Protein AF-A0A8K0KA08-F1 (afdb_monomer)

Sequence (239 aa):
MIKWYFFGSYSSVIVCYMCLHALNGLNISGFNECKLSILGYEYAGSLSRTTSGYRCLYWDSLSLDSEKIYDESFIDGSKKLARDYCRNPTNDPKGPWCYTSNPNMKSEPCNIPLCFHPDCRINGIGSEYSGSLSKSISGLDCKEWEIAAQSRKSKFSFPITNFPSGNSGPENRSCRNPSGNPAGPWCWVNSIEDVAKDGKGTVAAELCDVPFCDEPGTMELRYVDYGGKRDGENLAMGA

Nearest PDB structures (foldseek):
  7ocl-assembly2_B  TM=4.482E-01  e=5.812E-13  Homo sapiens
  1ki0-assembly1_A  TM=4.460E-01  e=3.686E-12  Homo sapiens
  2doi-assembly1_X  TM=4.525E-01  e=2.655E-11  Homo sapiens
  4a5t-assembly1_S  TM=4.182E-01  e=1.160E-11  Homo sapiens
  1gmn-assembly1_B  TM=6.862E-01  e=2.700E-06  Homo sapiens

Organism: Ladona fulva (NCBI:txid123851)

InterPro domains:
  IPR000001 Kringle [PF00051] (40-115)
  IPR000001 Kringle [PF00051] (123-192)
  IPR000001 Kringle [PS50070] (40-115)
  IPR000001 Kringle [PS50070] (122-213)
  IPR000001 Kringle [SM00130] (32-117)
  IPR000001 Kringle [SM00130] (118-215)
  IPR000001 Kringle [cd00108] (40-115)
  IPR013806 Kringle-like fold [SSF57440] (40-118)
  IPR013806 Kringle-like fold [SSF57440] (121-220)
  IPR018056 Kringle, conserved site [PS00021] (85-98)
  IPR038178 Kringle superfamily [G3DSA:2.40.20.10] (19-117)
  IPR038178 Kringle superfamily [G3DSA:2.40.20.10] (118-221)
  IPR050759 Serine proteases and regulators with kringle domains [PTHR24261] (15-145)

Secondary structure (DSSP, 8-state):
----------------TTTTTSSS----TTTTSSBSSSS-TT------B-TT-PBBPPTT-GGGTTS---GGGSTTSSHHHHTT--B-TT--TT--EEEBS-TT-SEEE--PPBP-BSS-BSSSS-TTB-S---B-TT-PBPPPHHHHHHHTTTTTPPPGGGSBSSS-STTS-S-B-TT--TT--EEEEE-TTTTTSTT-PPEEEEE--PPBPPPTT----------------------

Mean predicted aligned error: 14.02 Å

Structure (mmCIF, N/CA/C/O backbone):
data_AF-A0A8K0KA08-F1
#
_entry.id   AF-A0A8K0KA08-F1
#
loop_
_atom_site.group_PDB
_atom_site.id
_atom_site.type_symbol
_atom_site.label_atom_id
_atom_site.label_alt_id
_atom_site.label_comp_id
_atom_site.label_asym_id
_atom_site.label_entity_id
_atom_site.label_seq_id
_atom_site.pdbx_PDB_ins_code
_atom_site.Cartn_x
_atom_site.Cartn_y
_atom_site.Cartn_z
_atom_site.occupancy
_atom_site.B_iso_or_equiv
_atom_site.auth_seq_id
_atom_site.auth_comp_id
_atom_site.auth_asym_id
_atom_site.auth_atom_id
_atom_site.pdbx_PDB_model_num
ATOM 1 N N . MET A 1 1 ? -17.858 -56.429 -36.787 1.00 39.78 1 MET A N 1
ATOM 2 C CA . MET A 1 1 ? -17.036 -57.408 -36.041 1.00 39.78 1 MET A CA 1
ATOM 3 C C . MET A 1 1 ? -15.747 -56.725 -35.621 1.00 39.78 1 MET A C 1
ATOM 5 O O . MET A 1 1 ? -14.850 -56.595 -36.439 1.00 39.78 1 MET A O 1
ATOM 9 N N . ILE A 1 2 ? -15.683 -56.230 -34.388 1.00 31.92 2 ILE A N 1
ATOM 10 C CA . ILE A 1 2 ? -14.470 -55.636 -33.815 1.00 31.92 2 ILE A CA 1
ATOM 11 C C . ILE A 1 2 ? -14.125 -56.499 -32.604 1.00 31.92 2 ILE A C 1
ATOM 13 O O . ILE A 1 2 ? -14.936 -56.643 -31.691 1.00 31.92 2 ILE A O 1
ATOM 17 N N . LYS A 1 3 ? -12.974 -57.172 -32.675 1.00 31.00 3 LYS A N 1
ATOM 18 C CA . LYS A 1 3 ? -12.446 -58.027 -31.610 1.00 31.00 3 LYS A CA 1
ATOM 19 C C . LYS A 1 3 ? -11.831 -57.144 -30.526 1.00 31.00 3 LYS A C 1
ATOM 21 O O . LYS A 1 3 ? -10.994 -56.302 -30.832 1.00 31.00 3 LYS A O 1
ATOM 26 N N . TRP A 1 4 ? -12.216 -57.381 -29.277 1.00 34.09 4 TRP A N 1
ATOM 27 C CA . TRP A 1 4 ? -11.522 -56.864 -28.103 1.00 34.09 4 TRP A CA 1
ATOM 28 C C . TRP A 1 4 ? -10.327 -57.765 -27.794 1.00 34.09 4 TRP A C 1
ATOM 30 O O . TRP A 1 4 ? -10.485 -58.982 -27.706 1.00 34.09 4 TRP A O 1
ATOM 40 N N . TYR A 1 5 ? -9.155 -57.168 -27.596 1.00 35.28 5 TYR A N 1
ATOM 41 C CA . TYR A 1 5 ? -8.034 -57.817 -26.926 1.00 35.28 5 TYR A CA 1
ATOM 42 C C . TYR A 1 5 ? -7.747 -57.031 -25.649 1.00 35.28 5 TYR A C 1
ATOM 44 O O . TYR A 1 5 ? -7.251 -55.910 -25.700 1.00 35.28 5 TYR A O 1
ATOM 52 N N . PHE A 1 6 ? -8.096 -57.625 -24.509 1.00 36.88 6 PHE A N 1
ATOM 53 C CA . PHE A 1 6 ? -7.580 -57.226 -23.207 1.00 36.88 6 PHE A CA 1
ATOM 54 C C . PHE A 1 6 ? -6.309 -58.032 -22.942 1.00 36.88 6 PHE A C 1
ATOM 56 O O . PHE A 1 6 ? -6.362 -59.258 -22.888 1.00 36.88 6 PHE A O 1
ATOM 63 N N . PHE A 1 7 ? -5.191 -57.342 -22.737 1.00 36.47 7 PHE A N 1
ATOM 64 C CA . PHE A 1 7 ? -4.068 -57.855 -21.961 1.00 36.47 7 PHE A CA 1
ATOM 65 C C . PHE A 1 7 ? -3.717 -56.807 -20.913 1.00 36.47 7 PHE A C 1
ATOM 67 O O . PHE A 1 7 ? -3.675 -55.612 -21.196 1.00 36.47 7 PHE A O 1
ATOM 74 N N . GLY A 1 8 ? -3.612 -57.283 -19.677 1.00 33.31 8 GLY A N 1
ATOM 75 C CA . GLY A 1 8 ? -3.613 -56.474 -18.473 1.00 33.31 8 GLY A CA 1
ATOM 76 C C . GLY A 1 8 ? -2.242 -55.957 -18.053 1.00 33.31 8 GLY A C 1
ATOM 77 O O . GLY A 1 8 ? -1.213 -56.340 -18.601 1.00 33.31 8 GLY A O 1
ATOM 78 N N . SER A 1 9 ? -2.310 -55.187 -16.961 1.00 43.72 9 SER A N 1
ATOM 79 C CA . SER A 1 9 ? -1.232 -54.793 -16.049 1.00 43.72 9 SER A CA 1
ATOM 80 C C . SER A 1 9 ? -0.298 -53.697 -16.558 1.00 43.72 9 SER A C 1
ATOM 82 O O . SER A 1 9 ? 0.593 -53.969 -17.343 1.00 43.72 9 SER A O 1
ATOM 84 N N . TYR A 1 10 ? -0.482 -52.460 -16.084 1.00 37.78 10 TYR A N 1
ATOM 85 C CA . TYR A 1 10 ? 0.406 -51.795 -15.114 1.00 37.78 10 TYR A CA 1
ATOM 86 C C . TYR A 1 10 ? -0.152 -50.395 -14.789 1.00 37.78 10 TYR A C 1
ATOM 88 O O . TYR A 1 10 ? -0.382 -49.594 -15.683 1.00 37.78 10 TYR A O 1
ATOM 96 N N . SER A 1 11 ? -0.369 -50.151 -13.493 1.00 42.66 11 SER A N 1
ATOM 97 C CA . SER A 1 11 ? -0.441 -48.860 -12.788 1.00 42.66 11 SER A CA 1
ATOM 98 C C . SER A 1 11 ? -1.175 -47.683 -13.455 1.00 42.66 11 SER A C 1
ATOM 100 O O . SER A 1 11 ? -0.697 -47.053 -14.394 1.00 42.66 11 SER A O 1
ATOM 102 N N . SER A 1 12 ? -2.318 -47.324 -12.873 1.00 43.56 12 SER A N 1
ATOM 103 C CA . SER A 1 12 ? -3.120 -46.137 -13.165 1.00 43.56 12 SER A CA 1
ATOM 104 C C . SER A 1 12 ? -2.321 -44.833 -13.023 1.00 43.56 12 SER A C 1
ATOM 106 O O . SER A 1 12 ? -2.351 -44.185 -11.983 1.00 43.56 12 SER A O 1
ATOM 108 N N . VAL A 1 13 ? -1.648 -44.409 -14.089 1.00 45.34 13 VAL A N 1
ATOM 109 C CA . VAL A 1 13 ? -1.210 -43.021 -14.266 1.00 45.34 13 VAL A CA 1
ATOM 110 C C . VAL A 1 13 ? -1.714 -42.542 -15.621 1.00 45.34 13 VAL A C 1
ATOM 112 O O . VAL A 1 13 ? -0.961 -42.234 -16.540 1.00 45.34 13 VAL A O 1
ATOM 115 N N . ILE A 1 14 ? -3.039 -42.468 -15.745 1.00 45.22 14 ILE A N 1
ATOM 116 C CA . ILE A 1 14 ? -3.641 -41.506 -16.664 1.00 45.22 14 ILE A CA 1
ATOM 117 C C . ILE A 1 14 ? -3.415 -40.157 -15.987 1.00 45.22 14 ILE A C 1
ATOM 119 O O . ILE A 1 14 ? -4.243 -39.689 -15.207 1.00 45.22 14 ILE A O 1
ATOM 123 N N . VAL A 1 15 ? -2.235 -39.567 -16.216 1.00 44.94 15 VAL A N 1
ATOM 124 C CA . VAL A 1 15 ? -2.039 -38.137 -15.980 1.00 44.94 15 VAL A CA 1
ATOM 125 C C . VAL A 1 15 ? -3.166 -37.469 -16.743 1.00 44.94 15 VAL A C 1
ATOM 127 O O . VAL A 1 15 ? -3.283 -37.636 -17.958 1.00 44.94 15 VAL A O 1
ATOM 130 N N . CYS A 1 16 ? -4.037 -36.785 -16.011 1.00 42.84 16 CYS A N 1
ATOM 131 C CA . CYS A 1 16 ? -5.087 -35.965 -16.575 1.00 42.84 16 CYS A CA 1
ATOM 132 C C . CYS A 1 16 ? -4.419 -34.876 -17.427 1.00 42.84 16 CYS A C 1
ATOM 134 O O . CYS A 1 16 ? -4.154 -33.769 -16.964 1.00 42.84 16 CYS A O 1
ATOM 136 N N . TYR A 1 17 ? -4.144 -35.188 -18.695 1.00 41.94 17 TYR A N 1
ATOM 137 C CA . TYR A 1 17 ? -3.686 -34.231 -19.702 1.00 41.94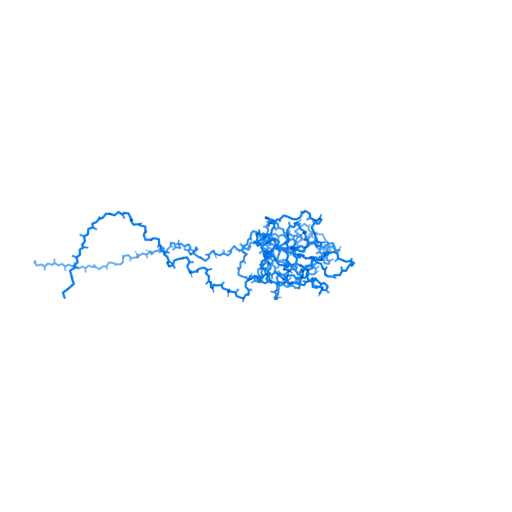 17 TYR A CA 1
ATOM 138 C C . TYR A 1 17 ? -4.745 -33.146 -19.976 1.00 41.94 17 TYR A C 1
ATOM 140 O O . TYR A 1 17 ? -4.473 -32.173 -20.670 1.00 41.94 17 TYR A O 1
ATOM 148 N N . M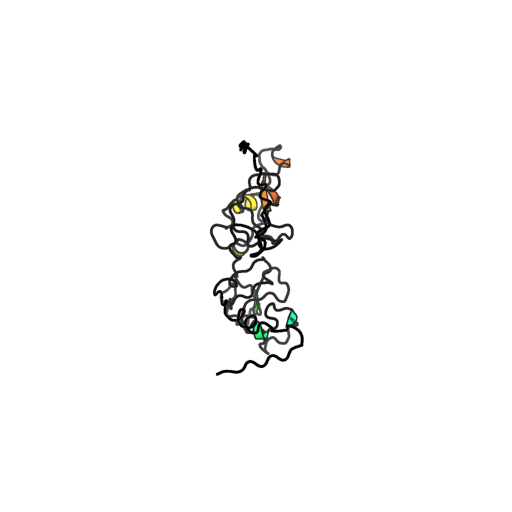ET A 1 18 ? -5.926 -33.266 -19.356 1.00 41.69 18 MET A N 1
ATOM 149 C CA . MET A 1 18 ? -6.987 -32.263 -19.336 1.00 41.69 18 MET A CA 1
ATOM 150 C C . MET A 1 18 ? -6.918 -31.301 -18.130 1.00 41.69 18 MET A C 1
ATOM 152 O O . MET A 1 18 ? -7.684 -30.346 -18.100 1.00 41.69 18 MET A O 1
ATOM 156 N N . CYS A 1 19 ? -5.991 -31.470 -17.172 1.00 43.59 19 CYS A N 1
ATOM 157 C CA . CYS A 1 19 ? -5.785 -30.502 -16.077 1.00 43.59 19 CYS A CA 1
ATOM 158 C C . CYS A 1 19 ? -4.660 -29.485 -16.339 1.00 43.59 19 CYS A C 1
ATOM 160 O O . CYS A 1 19 ? -4.643 -28.437 -15.705 1.00 43.59 19 CYS A O 1
ATOM 162 N N . LEU A 1 20 ? -3.759 -29.730 -17.298 1.00 39.72 20 LEU A N 1
ATOM 163 C CA . LEU A 1 20 ? -2.684 -28.781 -17.644 1.00 39.72 20 LEU A CA 1
ATOM 164 C C . LEU A 1 20 ? -3.100 -27.691 -18.646 1.00 39.72 20 LEU A C 1
ATOM 166 O O . LEU A 1 20 ? -2.367 -26.728 -18.845 1.00 39.72 20 LEU A O 1
ATOM 170 N N . HIS A 1 21 ? -4.299 -27.790 -19.223 1.00 40.12 21 HIS A N 1
ATOM 171 C CA . HIS A 1 21 ? -4.864 -26.754 -20.095 1.00 40.12 21 HIS A CA 1
ATOM 172 C C . HIS A 1 21 ? -6.007 -25.955 -19.447 1.00 40.12 21 HIS A C 1
ATOM 174 O O . HIS A 1 21 ? -6.590 -25.101 -20.104 1.00 40.12 21 HIS A O 1
ATOM 180 N N . ALA A 1 22 ? -6.292 -26.171 -18.158 1.00 41.94 22 ALA A N 1
ATOM 181 C CA . ALA A 1 22 ? -7.310 -25.420 -17.415 1.00 41.94 22 ALA A CA 1
ATOM 182 C C . ALA A 1 22 ? -6.753 -24.222 -16.613 1.00 41.94 22 ALA A C 1
ATOM 184 O O . ALA A 1 22 ? -7.510 -23.556 -15.917 1.00 41.94 22 ALA A O 1
ATOM 185 N N . LEU A 1 23 ? -5.453 -23.916 -16.725 1.00 47.66 23 LEU A N 1
ATOM 186 C CA . LEU A 1 23 ? -4.827 -22.729 -16.109 1.00 47.66 23 LEU A CA 1
ATOM 187 C C . LEU A 1 23 ? -4.285 -21.717 -17.132 1.00 47.66 23 LEU A C 1
ATOM 189 O O . LEU A 1 23 ? -3.643 -20.743 -16.760 1.00 47.66 23 LEU A O 1
ATOM 193 N N . ASN A 1 24 ? -4.585 -21.905 -18.418 1.00 44.94 24 ASN A N 1
ATOM 194 C CA . ASN A 1 24 ? -4.288 -20.935 -19.471 1.00 44.94 24 ASN A CA 1
ATOM 195 C C . ASN A 1 24 ? -5.608 -20.366 -19.992 1.00 44.94 24 ASN A C 1
ATOM 197 O O . ASN A 1 24 ? -6.093 -20.792 -21.037 1.00 44.94 24 ASN A O 1
ATOM 201 N N . GLY A 1 25 ? -6.241 -19.454 -19.251 1.00 46.62 25 GLY A N 1
ATOM 202 C CA . GLY A 1 25 ? -7.485 -18.866 -19.759 1.00 46.62 25 GLY A CA 1
ATOM 203 C C . GLY A 1 25 ? -8.326 -18.033 -18.810 1.00 46.62 25 GLY A C 1
ATOM 204 O O . GLY A 1 25 ? -9.150 -17.265 -19.296 1.00 46.62 25 GLY A O 1
ATOM 205 N N . LEU A 1 26 ? -8.101 -18.076 -17.496 1.00 41.50 26 LEU A N 1
ATOM 206 C CA . LEU A 1 26 ? -8.642 -17.038 -16.620 1.00 41.50 26 LEU A CA 1
ATOM 207 C C . LEU A 1 26 ? -7.724 -15.814 -16.685 1.00 41.50 26 LEU A C 1
ATOM 209 O O . LEU A 1 26 ? -7.080 -15.428 -15.718 1.00 41.50 26 LEU A O 1
ATOM 213 N N . ASN A 1 27 ? -7.679 -15.188 -17.865 1.00 42.12 27 ASN A N 1
ATOM 214 C CA . ASN A 1 27 ? -7.412 -13.761 -17.946 1.00 42.12 27 ASN A CA 1
ATOM 215 C C . ASN A 1 27 ? -8.641 -13.075 -17.350 1.00 42.12 27 ASN A C 1
ATOM 217 O O . ASN A 1 27 ? -9.540 -12.638 -18.069 1.00 42.12 27 ASN A O 1
ATOM 221 N N . ILE A 1 28 ? -8.722 -13.071 -16.018 1.00 45.69 28 ILE A N 1
ATOM 222 C CA . ILE A 1 28 ? -9.674 -12.225 -15.323 1.00 45.69 28 ILE A CA 1
ATOM 223 C C . ILE A 1 28 ? -9.098 -10.819 -15.428 1.00 45.69 28 ILE A C 1
ATOM 225 O O . ILE A 1 28 ? -8.371 -10.348 -14.554 1.00 45.69 28 ILE A O 1
ATOM 229 N N . SER A 1 29 ? -9.342 -10.190 -16.574 1.00 44.25 29 SER A N 1
ATOM 230 C CA . SER A 1 29 ? -8.958 -8.818 -16.862 1.00 44.25 29 SER A CA 1
ATOM 231 C C . SER A 1 29 ? -9.614 -7.912 -15.818 1.00 44.25 29 SER A C 1
ATOM 233 O O . SER A 1 29 ? -10.778 -7.542 -15.968 1.00 44.25 29 SER A O 1
ATOM 235 N N . GLY A 1 30 ? -8.900 -7.628 -14.725 1.00 50.72 30 GLY A N 1
ATOM 236 C CA . GLY A 1 30 ? -9.354 -6.717 -13.674 1.00 50.72 30 GLY A CA 1
ATOM 237 C C . GLY A 1 30 ? -8.931 -7.035 -12.235 1.00 50.72 30 GLY A C 1
ATOM 238 O O . GLY A 1 30 ? -8.960 -6.118 -11.424 1.00 50.72 30 GLY A O 1
ATOM 239 N N . PHE A 1 31 ? -8.511 -8.260 -11.885 1.00 55.53 31 PHE A N 1
ATOM 240 C CA . PHE A 1 31 ? -8.231 -8.589 -10.468 1.00 55.53 31 PHE A CA 1
ATOM 241 C C . PHE A 1 31 ? -6.850 -8.155 -9.957 1.00 55.53 31 PHE A C 1
ATOM 243 O O . PHE A 1 31 ? -6.659 -8.060 -8.751 1.00 55.53 31 PHE A O 1
ATOM 250 N N . ASN A 1 32 ? -5.911 -7.826 -10.850 1.00 73.25 32 ASN A N 1
ATOM 251 C CA . ASN A 1 32 ? -4.546 -7.450 -10.460 1.00 73.25 32 ASN A CA 1
ATOM 252 C C . ASN A 1 32 ? -4.278 -5.939 -10.541 1.00 73.25 32 ASN A C 1
ATOM 254 O O . ASN A 1 32 ? -3.148 -5.517 -10.337 1.00 73.25 32 ASN A O 1
ATOM 258 N N . GLU A 1 33 ? -5.280 -5.103 -10.835 1.00 90.62 33 GLU A N 1
ATOM 259 C CA . GLU A 1 33 ? -5.083 -3.649 -11.012 1.00 90.62 33 GLU A CA 1
ATOM 260 C C . GLU A 1 33 ? -5.137 -2.840 -9.705 1.00 90.62 33 GLU A C 1
ATOM 262 O O . GLU A 1 33 ? -5.145 -1.610 -9.707 1.00 90.62 33 GLU A O 1
ATOM 267 N N . CYS A 1 34 ? -5.125 -3.533 -8.572 1.00 92.12 34 CYS A N 1
ATOM 268 C CA . CYS A 1 34 ? -5.098 -2.957 -7.240 1.00 92.12 34 CYS A CA 1
ATOM 269 C C . CYS A 1 34 ? -4.154 -3.759 -6.336 1.00 92.12 34 CYS A C 1
ATOM 271 O O . CYS A 1 34 ? -3.798 -4.897 -6.642 1.00 92.12 34 CYS A O 1
ATOM 273 N N . LYS A 1 35 ? -3.719 -3.152 -5.231 1.00 93.56 35 LYS A N 1
ATOM 274 C CA . LYS A 1 35 ? -2.865 -3.791 -4.219 1.00 93.56 35 LYS A CA 1
ATOM 275 C C . LYS A 1 35 ? -3.679 -4.211 -2.990 1.00 93.56 35 LYS A C 1
ATOM 277 O O . LYS A 1 35 ? -4.700 -3.602 -2.680 1.00 93.56 35 LYS A O 1
ATOM 282 N N . LEU A 1 36 ? -3.226 -5.238 -2.286 1.00 92.81 36 LEU A N 1
ATOM 283 C CA . LEU A 1 36 ? -3.804 -5.749 -1.038 1.00 92.81 36 LEU A CA 1
ATOM 284 C C . LEU A 1 36 ? -3.134 -5.161 0.208 1.00 92.81 36 LEU A C 1
ATOM 286 O O . LEU A 1 36 ? -3.702 -5.189 1.294 1.00 92.81 36 LEU A O 1
ATOM 290 N N . SER A 1 37 ? -1.928 -4.615 0.081 1.00 94.06 37 SER A N 1
ATOM 291 C CA . SER A 1 37 ? -1.204 -3.989 1.187 1.00 94.06 37 SER A CA 1
ATOM 292 C C . SER A 1 37 ? -0.716 -2.587 0.828 1.00 94.06 37 SER A C 1
ATOM 294 O O . SER A 1 37 ? -0.614 -2.216 -0.341 1.00 94.06 37 SER A O 1
ATOM 296 N N . ILE A 1 38 ? -0.368 -1.779 1.837 1.00 93.81 38 ILE A N 1
ATOM 297 C CA . ILE A 1 38 ? 0.266 -0.470 1.595 1.00 93.81 38 ILE A CA 1
ATOM 298 C C . ILE A 1 38 ? 1.577 -0.637 0.809 1.00 93.81 38 ILE A C 1
ATOM 300 O O . ILE A 1 38 ? 1.845 0.145 -0.107 1.00 93.81 38 ILE A O 1
ATOM 304 N N . LEU A 1 39 ? 2.336 -1.691 1.125 1.00 94.94 39 LEU A N 1
ATOM 305 C CA . LEU A 1 39 ? 3.627 -2.016 0.517 1.00 94.94 39 LEU A CA 1
ATOM 306 C C . LEU A 1 39 ? 3.488 -2.556 -0.913 1.00 94.94 39 LEU A C 1
ATOM 308 O O . LEU A 1 39 ? 4.358 -2.298 -1.742 1.00 94.94 39 LEU A O 1
ATOM 312 N N . GLY A 1 40 ? 2.392 -3.248 -1.225 1.00 95.00 40 GLY A N 1
ATOM 313 C CA . GLY A 1 40 ? 2.070 -3.705 -2.575 1.00 95.00 40 GLY A CA 1
ATOM 314 C C . GLY A 1 40 ? 3.081 -4.688 -3.170 1.00 95.00 40 GLY A C 1
ATOM 315 O O . GLY A 1 40 ? 3.322 -4.634 -4.373 1.00 95.00 40 GLY A O 1
ATOM 316 N N . TYR A 1 41 ? 3.694 -5.557 -2.360 1.00 94.56 41 TYR A N 1
ATOM 317 C CA . TYR A 1 41 ? 4.618 -6.590 -2.861 1.00 94.56 41 TYR A CA 1
ATOM 318 C C . TYR A 1 41 ? 3.930 -7.565 -3.812 1.00 94.56 41 TYR A C 1
ATOM 320 O O . TYR A 1 41 ? 4.518 -8.024 -4.785 1.00 94.56 41 TYR A O 1
ATOM 328 N N . GLU A 1 42 ? 2.661 -7.840 -3.537 1.00 93.69 42 GLU A N 1
ATOM 329 C CA . GLU A 1 42 ? 1.792 -8.715 -4.310 1.00 93.69 42 GLU A CA 1
ATOM 330 C C . GLU A 1 42 ? 1.244 -8.077 -5.595 1.00 93.69 42 GLU A C 1
ATOM 332 O O . GLU A 1 42 ? 0.595 -8.760 -6.386 1.00 93.69 42 GLU A O 1
ATOM 337 N N . TYR A 1 43 ? 1.460 -6.774 -5.810 1.00 95.44 43 TYR A N 1
ATOM 338 C CA . TYR A 1 43 ? 0.892 -6.082 -6.961 1.00 95.44 43 TYR A CA 1
ATOM 339 C C . TYR A 1 43 ? 1.516 -6.582 -8.269 1.00 95.44 43 TYR A C 1
ATOM 341 O O . TYR A 1 43 ? 2.674 -6.299 -8.576 1.00 95.44 43 TYR A O 1
ATOM 349 N N . ALA A 1 44 ? 0.703 -7.277 -9.062 1.00 94.94 44 ALA A N 1
ATOM 350 C CA . ALA A 1 44 ? 1.070 -7.835 -10.362 1.00 94.94 44 ALA A CA 1
ATOM 351 C C . ALA A 1 44 ? 0.311 -7.175 -11.531 1.00 94.94 44 ALA A C 1
ATOM 353 O O . ALA A 1 44 ? 0.232 -7.736 -12.625 1.00 94.94 44 ALA A O 1
ATOM 354 N N . GLY A 1 45 ? -0.280 -5.998 -11.305 1.00 95.56 45 GLY A N 1
ATOM 355 C CA . GLY A 1 45 ? -1.012 -5.252 -12.328 1.00 95.56 45 GLY A CA 1
ATOM 356 C C . GLY A 1 45 ? -0.113 -4.612 -13.376 1.00 95.56 45 GLY A C 1
ATOM 357 O O . GLY A 1 45 ? 1.116 -4.753 -13.351 1.00 95.56 45 GLY A O 1
ATOM 358 N N . SER A 1 46 ? -0.742 -3.894 -14.303 1.00 96.31 46 SER A N 1
ATOM 359 C CA . SER A 1 46 ? -0.092 -3.380 -15.511 1.00 96.31 46 SER A CA 1
ATOM 360 C C . SER A 1 46 ? 0.152 -1.866 -15.508 1.00 96.31 46 SER A C 1
ATOM 362 O O . SER A 1 46 ? 0.541 -1.298 -16.532 1.00 96.31 46 SER A O 1
ATOM 364 N N . LEU A 1 47 ? -0.042 -1.186 -14.369 1.00 96.06 47 LEU A N 1
ATOM 365 C CA . LEU A 1 47 ? 0.201 0.252 -14.268 1.00 96.06 47 LEU A CA 1
ATOM 366 C C . LEU A 1 47 ? 1.671 0.567 -14.571 1.00 96.06 47 LEU A C 1
ATOM 368 O O . LEU A 1 47 ? 2.568 0.084 -13.889 1.00 96.06 47 LEU A O 1
ATOM 372 N N . SER A 1 48 ? 1.902 1.422 -15.566 1.00 96.94 48 SER A N 1
ATOM 373 C CA . SER A 1 48 ? 3.234 1.810 -16.053 1.00 96.94 48 SER A CA 1
ATOM 374 C C . SER A 1 48 ? 3.434 3.335 -16.033 1.00 96.94 48 SER A C 1
ATOM 376 O O . SER A 1 48 ? 4.056 3.926 -16.930 1.00 96.94 48 SER A O 1
ATOM 378 N N . ARG A 1 49 ? 2.829 4.005 -15.043 1.00 96.19 49 ARG A N 1
ATOM 379 C CA . ARG A 1 49 ? 2.929 5.454 -14.829 1.00 96.19 49 ARG A CA 1
ATOM 380 C C . ARG A 1 49 ? 3.105 5.785 -13.355 1.00 96.19 49 ARG A C 1
ATOM 382 O O . ARG A 1 49 ? 2.462 5.189 -12.494 1.00 96.19 49 ARG A O 1
ATOM 389 N N . THR A 1 50 ? 3.943 6.778 -13.098 1.00 96.44 50 THR A N 1
ATOM 390 C CA . THR A 1 50 ? 4.22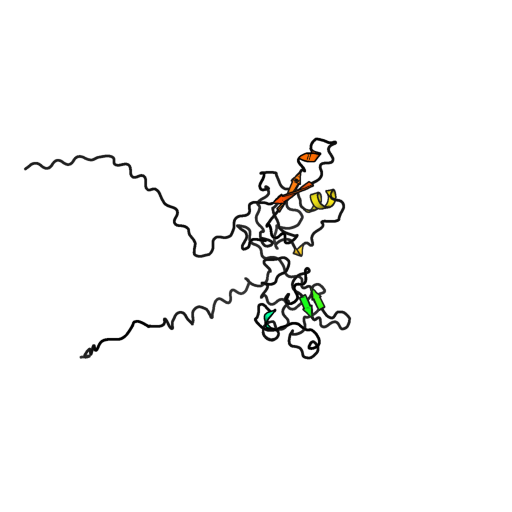8 7.276 -11.754 1.00 96.44 50 THR A CA 1
ATOM 391 C C . THR A 1 50 ? 3.102 8.163 -11.224 1.00 96.44 50 THR A C 1
ATOM 393 O O . THR A 1 50 ? 2.179 8.532 -11.955 1.00 96.44 50 THR A O 1
ATOM 396 N N . THR A 1 51 ? 3.196 8.559 -9.956 1.00 94.56 51 THR A N 1
ATOM 397 C CA . THR A 1 51 ? 2.263 9.506 -9.322 1.00 94.56 51 THR A CA 1
ATOM 398 C C . THR A 1 51 ? 2.197 10.842 -10.070 1.00 94.56 51 THR A C 1
ATOM 400 O O . THR A 1 51 ? 1.104 11.355 -10.300 1.00 94.56 51 THR A O 1
ATOM 403 N N . SER A 1 52 ? 3.335 11.371 -10.530 1.00 94.81 52 SER A N 1
ATOM 404 C CA . SER A 1 52 ? 3.400 12.590 -11.353 1.00 94.81 52 SER A CA 1
ATOM 405 C C . SER A 1 52 ? 3.032 12.365 -12.829 1.00 94.81 52 SER A C 1
ATOM 407 O O . SER A 1 52 ? 3.080 13.298 -13.630 1.00 94.81 52 SER A O 1
ATOM 409 N N . GLY A 1 53 ? 2.668 11.139 -13.220 1.00 94.56 53 GLY A N 1
ATOM 410 C CA . GLY A 1 53 ? 2.231 10.795 -14.574 1.00 94.56 53 GLY A CA 1
ATOM 411 C C . GLY A 1 53 ? 3.358 10.508 -15.572 1.00 94.56 53 GLY A C 1
ATOM 412 O O . GLY A 1 53 ? 3.068 10.289 -16.758 1.00 94.56 53 GLY A O 1
ATOM 413 N N . TYR A 1 54 ? 4.619 10.468 -15.124 1.00 95.69 54 TYR A N 1
ATOM 414 C CA . TYR A 1 54 ? 5.747 10.077 -15.971 1.00 95.69 54 TYR A CA 1
ATOM 415 C C . TYR A 1 54 ? 5.630 8.613 -16.381 1.00 95.69 54 TYR A C 1
ATOM 417 O O . TYR A 1 54 ? 5.128 7.772 -15.634 1.00 95.69 54 TYR A O 1
ATOM 425 N N . ARG A 1 55 ? 6.090 8.306 -17.597 1.00 95.75 55 ARG A N 1
ATOM 426 C CA . ARG A 1 55 ? 6.119 6.931 -18.086 1.00 95.75 55 ARG A CA 1
ATOM 427 C C . ARG A 1 55 ? 7.218 6.159 -17.356 1.00 95.75 55 ARG A C 1
ATOM 429 O O . ARG A 1 55 ? 8.339 6.659 -17.231 1.00 95.75 55 ARG A O 1
ATOM 436 N N . CYS A 1 56 ? 6.890 4.945 -16.937 1.00 96.69 56 CYS A N 1
ATOM 437 C CA . CYS A 1 56 ? 7.866 4.012 -16.406 1.00 96.69 56 CYS A CA 1
ATOM 438 C C . CYS A 1 56 ? 8.825 3.517 -17.498 1.00 96.69 56 CYS A C 1
ATOM 440 O O . CYS A 1 56 ? 8.442 3.329 -18.658 1.00 96.69 56 CYS A O 1
ATOM 442 N N . LEU A 1 57 ? 10.082 3.318 -17.119 1.00 95.19 57 LEU A N 1
ATOM 443 C CA . LEU A 1 57 ? 11.075 2.620 -17.929 1.00 95.19 57 LEU A CA 1
ATOM 444 C C . LEU A 1 57 ? 11.032 1.118 -17.635 1.00 95.19 57 LEU A C 1
ATOM 446 O O . LEU A 1 57 ? 10.583 0.699 -16.570 1.00 95.19 57 LEU A O 1
ATOM 450 N N . TYR A 1 58 ? 11.532 0.321 -18.579 1.00 95.44 58 TYR A N 1
ATOM 451 C CA . TYR A 1 58 ? 11.667 -1.121 -18.399 1.00 95.44 58 TYR A CA 1
ATOM 452 C C . TYR A 1 58 ? 12.698 -1.447 -17.312 1.00 95.44 58 TYR A C 1
ATOM 454 O O . TYR A 1 58 ? 13.799 -0.891 -17.319 1.00 95.44 58 TYR A O 1
ATOM 462 N N . TRP A 1 59 ? 12.363 -2.376 -16.416 1.00 94.44 59 TRP A N 1
ATOM 463 C CA . TRP A 1 59 ? 13.235 -2.810 -15.319 1.00 94.44 59 TRP A CA 1
ATOM 464 C C . TRP A 1 59 ? 14.535 -3.466 -15.790 1.00 94.44 59 TRP A C 1
ATOM 466 O O . TRP A 1 59 ? 15.532 -3.417 -15.075 1.00 94.44 59 TRP A O 1
ATOM 476 N N . ASP A 1 60 ? 14.540 -4.077 -16.977 1.00 92.19 60 ASP A N 1
ATOM 477 C CA . ASP A 1 60 ? 15.708 -4.715 -17.594 1.00 92.19 60 ASP A CA 1
ATOM 478 C C . ASP A 1 60 ? 16.482 -3.782 -18.545 1.00 92.19 60 ASP A C 1
ATOM 480 O O . ASP A 1 60 ? 17.343 -4.233 -19.303 1.00 92.19 60 ASP A O 1
ATOM 484 N N . SER A 1 61 ? 16.217 -2.469 -18.507 1.00 89.19 61 SER A N 1
ATOM 485 C CA . SER A 1 61 ? 16.975 -1.501 -19.301 1.00 89.19 61 SER A CA 1
ATOM 486 C C . SER A 1 61 ? 18.445 -1.461 -18.873 1.00 89.19 61 SER A C 1
ATOM 488 O O . SER A 1 61 ? 18.764 -1.156 -17.724 1.00 89.19 61 SER A O 1
ATOM 490 N N . LEU A 1 62 ? 19.355 -1.651 -19.835 1.00 74.44 62 LEU A N 1
ATOM 491 C CA . LEU A 1 62 ? 20.813 -1.599 -19.634 1.00 74.44 62 LEU A CA 1
ATOM 492 C C . LEU A 1 62 ? 21.299 -0.276 -19.013 1.00 74.44 62 LEU A C 1
ATOM 494 O O . LEU A 1 62 ? 22.344 -0.231 -18.374 1.00 74.44 62 LEU A O 1
ATOM 498 N N . SER A 1 63 ? 20.537 0.811 -19.170 1.00 74.69 63 SER A N 1
ATOM 499 C CA . SER A 1 63 ? 20.837 2.108 -18.550 1.00 74.69 63 SER A CA 1
ATOM 500 C C . SER A 1 63 ? 20.684 2.123 -17.021 1.00 74.69 63 SER A C 1
ATOM 502 O O . SER A 1 63 ? 21.037 3.120 -16.396 1.00 74.69 63 SER A O 1
ATOM 504 N N . LEU A 1 64 ? 20.119 1.066 -16.428 1.00 74.12 64 LEU A N 1
ATOM 505 C CA . LEU A 1 64 ? 19.788 0.947 -15.002 1.00 74.12 64 LEU A CA 1
ATOM 506 C C . LEU A 1 64 ? 20.631 -0.117 -14.277 1.00 74.12 64 LEU A C 1
ATOM 508 O O . LEU A 1 64 ? 20.463 -0.330 -13.078 1.00 74.12 64 LEU A O 1
ATOM 512 N N . ASP A 1 65 ? 21.571 -0.752 -14.982 1.00 66.44 65 ASP A N 1
ATOM 513 C CA . ASP A 1 65 ? 22.347 -1.918 -14.527 1.00 66.44 65 ASP A CA 1
ATOM 514 C C . ASP A 1 65 ? 23.254 -1.643 -13.304 1.00 66.44 65 ASP A C 1
ATOM 516 O O . ASP A 1 65 ? 23.809 -2.546 -12.685 1.00 66.44 65 ASP A O 1
ATOM 520 N N . SER A 1 66 ? 23.387 -0.375 -12.899 1.00 56.88 66 SER A N 1
ATOM 521 C CA . SER A 1 66 ? 24.140 0.025 -11.707 1.00 56.88 66 SER A CA 1
ATOM 522 C C . SER A 1 66 ? 23.442 -0.285 -10.376 1.00 56.88 66 SER A C 1
ATOM 524 O O . SER A 1 66 ? 24.084 -0.211 -9.326 1.00 56.88 66 SER A O 1
ATOM 526 N N . GLU A 1 67 ? 22.139 -0.580 -10.380 1.00 65.94 67 GLU A N 1
ATOM 527 C CA . GLU A 1 67 ? 21.362 -0.785 -9.154 1.00 65.94 67 GLU A CA 1
ATOM 528 C C . GLU A 1 67 ? 21.173 -2.279 -8.844 1.00 65.94 67 GLU A C 1
ATOM 530 O O . GLU A 1 67 ? 20.695 -3.062 -9.665 1.00 65.94 67 GLU A O 1
ATOM 535 N N . LYS A 1 68 ? 21.561 -2.686 -7.625 1.00 79.75 68 LYS A N 1
ATOM 536 C CA . LYS A 1 68 ? 21.487 -4.073 -7.129 1.00 79.75 68 LYS A CA 1
ATOM 537 C C . LYS A 1 68 ? 20.047 -4.481 -6.794 1.00 79.75 68 LYS A C 1
ATOM 539 O O . LYS A 1 68 ? 19.722 -4.722 -5.634 1.00 79.75 68 LYS A O 1
ATOM 544 N N . ILE A 1 69 ? 19.187 -4.543 -7.802 1.00 88.44 69 ILE A N 1
ATOM 545 C CA . ILE A 1 69 ? 17.878 -5.193 -7.717 1.00 88.44 69 ILE A CA 1
ATOM 546 C C . ILE A 1 69 ? 18.012 -6.559 -8.391 1.00 88.44 69 ILE A C 1
ATOM 548 O O . ILE A 1 69 ? 18.542 -6.642 -9.500 1.00 88.44 69 ILE A O 1
ATOM 552 N N . TYR A 1 70 ? 17.584 -7.621 -7.716 1.00 90.25 70 TYR A N 1
ATOM 553 C CA . TYR A 1 70 ? 17.730 -9.003 -8.182 1.00 90.25 70 TYR A CA 1
ATOM 554 C C . TYR A 1 70 ? 16.422 -9.519 -8.785 1.00 90.25 70 TYR A C 1
ATOM 556 O O . TYR A 1 70 ? 15.348 -9.075 -8.383 1.00 90.25 70 TYR A O 1
ATOM 564 N N . ASP A 1 71 ? 16.488 -10.443 -9.742 1.00 92.81 71 ASP A N 1
ATOM 565 C CA . ASP A 1 71 ? 15.293 -10.956 -10.428 1.00 92.81 71 ASP A CA 1
ATOM 566 C C . ASP A 1 71 ? 14.308 -11.624 -9.456 1.00 92.81 71 ASP A C 1
ATOM 568 O O . ASP A 1 71 ? 13.099 -11.438 -9.577 1.00 92.81 71 ASP A O 1
ATOM 572 N N . GLU A 1 72 ? 14.820 -12.288 -8.420 1.00 93.25 72 GLU A N 1
ATOM 573 C CA . GLU A 1 72 ? 14.039 -12.986 -7.394 1.00 93.25 72 GLU A CA 1
ATOM 574 C C . GLU A 1 72 ? 13.229 -12.039 -6.498 1.00 93.25 72 GLU A C 1
ATOM 576 O O . GLU A 1 72 ? 12.330 -12.478 -5.785 1.00 93.25 72 GLU A O 1
ATOM 581 N N . SER A 1 73 ? 13.543 -10.739 -6.514 1.00 93.44 73 SER A N 1
ATOM 582 C CA . SER A 1 73 ? 12.795 -9.728 -5.758 1.00 93.44 73 SER A CA 1
ATOM 583 C C . SER A 1 73 ? 11.522 -9.253 -6.467 1.00 93.44 73 SER A C 1
ATOM 585 O O . SER A 1 73 ? 10.718 -8.539 -5.869 1.00 93.44 73 SER A O 1
ATOM 587 N N . PHE A 1 74 ? 11.314 -9.645 -7.727 1.00 94.75 74 PHE A N 1
ATOM 588 C CA . PHE A 1 74 ? 10.103 -9.326 -8.477 1.00 94.75 74 PHE A CA 1
ATOM 589 C C . PHE A 1 74 ? 9.054 -10.420 -8.311 1.00 94.75 74 PHE A C 1
ATOM 591 O O . PHE A 1 74 ? 9.340 -11.599 -8.505 1.00 94.75 74 PHE A O 1
ATOM 598 N N . ILE A 1 75 ? 7.805 -10.020 -8.064 1.00 94.88 75 ILE A N 1
ATOM 599 C CA . ILE A 1 75 ? 6.659 -10.941 -8.053 1.00 94.88 75 ILE A CA 1
ATOM 600 C C . ILE A 1 75 ? 6.472 -11.653 -9.403 1.00 94.88 75 ILE A C 1
ATOM 602 O O . ILE A 1 75 ? 6.009 -12.787 -9.454 1.00 94.88 75 ILE A O 1
ATOM 606 N N . ASP A 1 76 ? 6.893 -11.014 -10.498 1.00 95.12 76 ASP A N 1
ATOM 607 C CA . ASP A 1 76 ? 6.876 -11.576 -11.853 1.00 95.12 76 ASP A CA 1
ATOM 608 C C . ASP A 1 76 ? 7.989 -12.615 -12.087 1.00 95.12 76 ASP A C 1
ATOM 610 O O . ASP A 1 76 ? 8.032 -13.247 -13.141 1.00 95.12 76 ASP A O 1
ATOM 614 N N . GLY A 1 77 ? 8.923 -12.761 -11.144 1.00 94.62 77 GLY A N 1
ATOM 615 C CA . GLY A 1 77 ? 10.069 -13.668 -11.211 1.00 94.62 77 GLY A CA 1
ATOM 616 C C . GLY A 1 77 ? 11.300 -13.120 -11.941 1.00 94.62 77 GLY A C 1
ATOM 617 O O . GLY A 1 77 ? 12.331 -13.785 -11.946 1.00 94.62 77 GLY A O 1
ATOM 618 N N . SER A 1 78 ? 11.216 -11.947 -12.583 1.00 94.75 78 SER A N 1
ATOM 619 C CA . SER A 1 78 ? 12.383 -11.230 -13.129 1.00 94.75 78 SER A CA 1
ATOM 620 C C . SER A 1 78 ? 12.062 -9.785 -13.513 1.00 94.75 78 SER A C 1
ATOM 622 O O . SER A 1 78 ? 10.905 -9.449 -13.787 1.00 94.75 78 SER A O 1
ATOM 624 N N . LYS A 1 79 ? 13.104 -8.958 -13.670 1.00 94.56 79 LYS A N 1
ATOM 625 C CA . LYS A 1 79 ? 13.014 -7.608 -14.259 1.00 94.56 79 LYS A CA 1
ATOM 626 C C . LYS A 1 79 ? 12.345 -7.630 -15.634 1.00 94.56 79 LYS A C 1
ATOM 628 O O . LYS A 1 79 ? 11.470 -6.822 -15.930 1.00 94.56 79 LYS A O 1
ATOM 633 N N . LYS A 1 80 ? 12.729 -8.593 -16.474 1.00 94.69 80 LYS A N 1
ATOM 634 C CA . LYS A 1 80 ? 12.223 -8.720 -17.846 1.00 94.69 80 LYS A CA 1
ATOM 635 C C . LYS A 1 80 ? 10.716 -8.978 -17.887 1.00 94.69 80 LYS A C 1
ATOM 637 O O . LYS A 1 80 ? 10.014 -8.415 -18.727 1.00 94.69 80 LYS A O 1
ATOM 642 N N . LEU A 1 81 ? 10.214 -9.835 -16.996 1.00 95.94 81 LEU A N 1
ATOM 643 C CA . LEU A 1 81 ? 8.784 -10.151 -16.918 1.00 95.94 81 LEU A CA 1
ATOM 644 C C . LEU A 1 81 ? 7.975 -9.013 -16.283 1.00 95.94 81 LEU A C 1
ATOM 646 O O . LEU A 1 81 ? 6.851 -8.771 -16.719 1.00 95.94 81 LEU A O 1
ATOM 650 N N . ALA A 1 82 ? 8.574 -8.260 -15.357 1.00 95.50 82 ALA A N 1
ATOM 651 C CA . ALA A 1 82 ? 7.977 -7.060 -14.774 1.00 95.50 82 ALA A CA 1
ATOM 652 C C . ALA A 1 82 ? 7.803 -5.896 -15.774 1.00 95.50 82 ALA A C 1
ATOM 654 O O . ALA A 1 82 ? 7.026 -4.978 -15.514 1.00 95.50 82 ALA A O 1
ATOM 655 N N . ARG A 1 83 ? 8.484 -5.929 -16.933 1.00 96.56 83 ARG A N 1
ATOM 656 C CA . ARG A 1 83 ? 8.385 -4.923 -18.011 1.00 96.56 83 ARG A CA 1
ATOM 657 C C . ARG A 1 83 ? 8.631 -3.495 -17.509 1.00 96.56 83 ARG A C 1
ATOM 659 O O . ARG A 1 83 ? 9.660 -3.246 -16.897 1.00 96.56 83 ARG A O 1
ATOM 666 N N . ASP A 1 84 ? 7.728 -2.562 -17.803 1.00 96.81 84 ASP A N 1
ATOM 667 C CA . ASP A 1 84 ? 7.672 -1.193 -17.291 1.00 96.81 84 ASP A CA 1
ATOM 668 C C . ASP A 1 84 ? 6.570 -1.030 -16.227 1.00 96.81 84 ASP A C 1
ATOM 670 O O . ASP A 1 84 ? 6.124 0.085 -15.959 1.00 96.81 84 ASP A O 1
ATOM 674 N N . TYR A 1 85 ? 6.097 -2.123 -15.620 1.00 97.81 85 TYR A N 1
ATOM 675 C CA . TYR A 1 85 ? 5.034 -2.067 -14.620 1.00 97.81 85 TYR A CA 1
ATOM 676 C C . TYR A 1 85 ? 5.565 -1.678 -13.244 1.00 97.81 85 TYR A C 1
ATOM 678 O O . TYR A 1 85 ? 6.660 -2.061 -12.845 1.00 97.81 85 TYR A O 1
ATOM 686 N N . CYS A 1 86 ? 4.772 -0.946 -12.475 1.00 97.94 86 CYS A N 1
ATOM 687 C CA . CYS A 1 86 ? 5.113 -0.558 -11.114 1.00 97.94 86 CYS A CA 1
ATOM 688 C C . CYS A 1 86 ? 5.262 -1.785 -10.208 1.00 97.94 86 CYS A C 1
ATOM 690 O O . CYS A 1 86 ? 4.373 -2.636 -10.171 1.00 97.94 86 CYS A O 1
ATOM 692 N N . ARG A 1 87 ? 6.364 -1.871 -9.458 1.00 97.62 87 ARG A N 1
ATOM 693 C CA . ARG A 1 87 ? 6.690 -2.987 -8.549 1.00 97.62 87 ARG A CA 1
ATOM 694 C C . ARG A 1 87 ? 7.391 -2.468 -7.300 1.00 97.62 87 ARG A C 1
ATOM 696 O O . ARG A 1 87 ? 7.872 -1.340 -7.288 1.00 97.62 87 ARG A O 1
ATOM 703 N N . ASN A 1 88 ? 7.450 -3.278 -6.244 1.00 97.19 88 ASN A N 1
ATOM 704 C CA . ASN A 1 88 ? 8.180 -2.926 -5.023 1.00 97.19 88 ASN A CA 1
ATOM 705 C C . ASN A 1 88 ? 9.270 -3.954 -4.659 1.00 97.19 88 ASN A C 1
ATOM 707 O O . ASN A 1 88 ? 9.182 -4.597 -3.614 1.00 97.19 88 ASN A O 1
ATOM 711 N N . PRO A 1 89 ? 10.305 -4.124 -5.501 1.00 95.62 89 PRO A N 1
ATOM 712 C CA . PRO A 1 89 ? 11.349 -5.125 -5.270 1.00 95.62 89 PRO A CA 1
ATOM 713 C C . PRO A 1 89 ? 12.325 -4.753 -4.135 1.00 95.62 89 PRO A C 1
ATOM 715 O O . PRO A 1 89 ? 13.129 -5.571 -3.699 1.00 95.62 89 PRO A O 1
ATOM 718 N N . THR A 1 90 ? 12.291 -3.505 -3.658 1.00 93.38 90 THR A N 1
ATOM 719 C CA . THR A 1 90 ? 13.260 -2.944 -2.698 1.00 93.38 90 THR A CA 1
ATOM 720 C C . THR A 1 90 ? 12.690 -2.708 -1.304 1.00 93.38 90 THR A C 1
ATOM 722 O O . THR A 1 90 ? 13.352 -2.090 -0.471 1.00 93.38 90 THR A O 1
ATOM 725 N N . ASN A 1 91 ? 11.481 -3.195 -1.025 1.00 93.12 91 ASN A N 1
ATOM 726 C CA . ASN A 1 91 ? 10.795 -2.963 0.243 1.00 93.12 91 ASN A CA 1
ATOM 727 C C . ASN A 1 91 ? 10.555 -1.475 0.567 1.00 93.12 91 ASN A C 1
ATOM 729 O O . ASN A 1 91 ? 10.597 -1.080 1.731 1.00 93.12 91 ASN A O 1
ATOM 733 N N . ASP A 1 92 ? 10.278 -0.650 -0.448 1.00 93.50 92 ASP A N 1
ATOM 734 C CA . ASP A 1 92 ? 9.993 0.774 -0.269 1.00 93.50 92 ASP A CA 1
ATOM 735 C C . ASP A 1 92 ? 8.687 0.963 0.536 1.00 93.50 92 ASP A C 1
ATOM 737 O O . ASP A 1 92 ? 7.635 0.445 0.140 1.00 93.50 92 ASP A O 1
ATOM 741 N N . PRO A 1 93 ? 8.705 1.710 1.657 1.00 91.62 93 PRO A N 1
ATOM 742 C CA . PRO A 1 93 ? 7.516 1.946 2.475 1.00 91.62 93 PRO A CA 1
ATOM 743 C C . PRO A 1 93 ? 6.432 2.777 1.770 1.00 91.62 93 PRO A C 1
ATOM 745 O O . PRO A 1 93 ? 5.291 2.804 2.231 1.00 91.62 93 PRO A O 1
ATOM 748 N N . LYS A 1 94 ? 6.758 3.465 0.668 1.00 91.75 94 LYS A N 1
ATOM 749 C CA . LYS A 1 94 ? 5.802 4.212 -0.166 1.00 91.75 94 LYS A CA 1
ATOM 750 C C . LYS A 1 94 ? 5.034 3.310 -1.137 1.00 91.75 94 LYS A C 1
ATOM 752 O O . LYS A 1 94 ? 4.105 3.785 -1.787 1.00 91.75 94 LYS A O 1
ATOM 757 N N . GLY A 1 95 ? 5.381 2.027 -1.208 1.00 94.88 95 GLY A N 1
ATOM 758 C CA . GLY A 1 95 ? 4.727 1.045 -2.063 1.00 94.88 95 GLY A CA 1
ATOM 759 C C . GLY A 1 95 ? 5.392 0.903 -3.435 1.00 94.88 95 GLY A C 1
ATOM 760 O O . GLY A 1 95 ? 6.558 1.270 -3.597 1.00 94.88 95 GLY A O 1
ATOM 761 N N . PRO A 1 96 ? 4.677 0.351 -4.433 1.00 97.31 96 PRO A N 1
ATOM 762 C CA . PRO A 1 96 ? 5.262 0.098 -5.741 1.00 97.31 96 PRO A CA 1
ATOM 763 C C . PRO A 1 96 ? 5.664 1.383 -6.456 1.00 97.31 96 PRO A C 1
ATOM 765 O O . PRO A 1 96 ? 4.977 2.404 -6.405 1.00 97.31 96 PRO A O 1
ATOM 768 N N . TRP A 1 97 ? 6.784 1.305 -7.152 1.00 97.00 97 TRP A N 1
ATOM 769 C CA . TRP A 1 97 ? 7.431 2.404 -7.846 1.00 97.00 97 TRP A CA 1
ATOM 770 C C . TRP A 1 97 ? 7.958 1.911 -9.192 1.00 97.00 97 TRP A C 1
ATOM 772 O O . TRP A 1 97 ? 7.873 0.725 -9.509 1.00 97.00 97 TRP A O 1
ATOM 782 N N . CYS A 1 98 ? 8.475 2.820 -10.008 1.00 96.88 98 CYS A N 1
ATOM 783 C CA . CYS A 1 98 ? 9.219 2.467 -11.213 1.00 96.88 98 CYS A CA 1
ATOM 784 C C . CYS A 1 98 ? 10.296 3.517 -11.502 1.00 96.88 98 CYS A C 1
ATOM 786 O O . CYS A 1 98 ? 10.248 4.637 -10.979 1.00 96.88 98 CYS A O 1
ATOM 788 N N . TYR A 1 99 ? 11.271 3.168 -12.341 1.00 94.88 99 TYR A N 1
ATOM 789 C CA . TYR A 1 99 ? 12.181 4.165 -12.899 1.00 94.88 99 TYR A CA 1
ATOM 790 C C . TYR A 1 99 ? 11.439 5.071 -13.871 1.00 94.88 99 TYR A C 1
ATOM 792 O O . TYR A 1 99 ? 10.582 4.606 -14.622 1.00 94.88 99 TYR A O 1
ATOM 800 N N . THR A 1 100 ? 11.773 6.358 -13.877 1.00 92.56 100 THR A N 1
ATOM 801 C CA . THR A 1 100 ? 11.041 7.345 -14.677 1.00 92.56 100 THR A CA 1
ATOM 802 C C . THR A 1 100 ? 11.830 7.770 -15.909 1.00 92.56 100 THR A C 1
ATOM 804 O O . THR A 1 100 ? 13.060 7.761 -15.926 1.00 92.56 100 THR A O 1
ATOM 807 N N . SER A 1 101 ? 11.120 8.214 -16.946 1.00 85.81 101 SER A N 1
ATOM 808 C CA . SER A 1 101 ? 11.731 8.852 -18.116 1.00 85.81 101 SER A CA 1
ATOM 809 C C . SER A 1 101 ? 12.257 10.276 -17.854 1.00 85.81 101 SER A C 1
ATOM 811 O O . SER A 1 101 ? 12.765 10.911 -18.778 1.00 85.81 101 SER A O 1
ATOM 813 N N . ASN A 1 102 ? 12.083 10.829 -16.647 1.00 85.06 102 ASN A N 1
ATOM 814 C CA . ASN A 1 102 ? 12.528 12.175 -16.290 1.00 85.06 102 ASN A CA 1
ATOM 815 C C . ASN A 1 102 ? 14.004 12.149 -15.844 1.00 85.06 102 ASN A C 1
ATOM 817 O O . ASN A 1 102 ? 14.320 11.520 -14.834 1.00 85.06 102 ASN A O 1
ATOM 821 N N . PRO A 1 103 ? 14.914 12.886 -16.510 1.00 80.88 103 PRO A N 1
ATOM 822 C CA . PRO A 1 103 ? 16.338 12.880 -16.164 1.00 80.88 103 PRO A CA 1
ATOM 823 C C . PRO A 1 103 ? 16.636 13.421 -14.755 1.00 80.88 103 PRO A C 1
ATOM 825 O O . PRO A 1 103 ? 17.683 13.110 -14.192 1.00 80.88 103 PRO A O 1
ATOM 828 N N . ASN A 1 104 ? 15.724 14.203 -14.169 1.00 85.31 104 ASN A N 1
ATOM 829 C CA . ASN A 1 104 ? 15.876 14.765 -12.825 1.00 85.31 104 ASN A CA 1
ATOM 830 C C . ASN A 1 104 ? 15.318 13.854 -11.719 1.00 85.31 104 ASN A C 1
ATOM 832 O O . ASN A 1 104 ? 15.477 14.163 -10.540 1.00 85.31 104 ASN A O 1
ATOM 836 N N . MET A 1 105 ? 14.642 12.756 -12.074 1.00 83.19 105 MET A N 1
ATOM 837 C CA . MET A 1 105 ? 13.963 11.879 -11.123 1.00 83.19 105 MET A CA 1
ATOM 838 C C . MET A 1 105 ? 14.156 10.422 -11.530 1.00 83.19 105 MET A C 1
ATOM 840 O O . MET A 1 105 ? 13.446 9.900 -12.381 1.00 83.19 105 MET A O 1
ATOM 844 N N . LYS A 1 106 ? 15.135 9.752 -10.917 1.00 88.62 106 LYS A N 1
ATOM 845 C CA . LYS A 1 106 ? 15.485 8.374 -11.287 1.00 88.62 106 LYS A CA 1
ATOM 846 C C . LYS A 1 106 ? 14.319 7.406 -11.099 1.00 88.62 106 LYS A C 1
ATOM 848 O O . LYS A 1 106 ? 14.040 6.627 -12.001 1.00 88.62 106 LYS A O 1
ATOM 853 N N . SER A 1 107 ? 13.624 7.491 -9.971 1.00 92.94 107 SER A N 1
ATOM 854 C CA . SER A 1 107 ? 12.472 6.655 -9.643 1.00 92.94 107 SER A CA 1
ATOM 855 C C . SER A 1 107 ? 11.400 7.445 -8.906 1.00 92.94 107 SER A C 1
ATOM 857 O O . SER A 1 107 ? 11.683 8.459 -8.262 1.00 92.94 107 SER A O 1
ATOM 859 N N . GLU A 1 108 ? 10.159 6.982 -9.014 1.00 95.75 108 GLU A N 1
ATOM 860 C CA . GLU A 1 108 ? 9.013 7.598 -8.353 1.00 95.75 108 GLU A CA 1
ATOM 861 C C . GLU A 1 108 ? 7.955 6.539 -7.997 1.00 95.75 108 GLU A C 1
ATOM 863 O O . GLU A 1 108 ? 7.740 5.608 -8.782 1.00 95.75 108 GLU A O 1
ATOM 868 N N . PRO A 1 109 ? 7.264 6.671 -6.847 1.00 96.06 109 PRO A N 1
ATOM 869 C CA . PRO A 1 109 ? 6.118 5.835 -6.511 1.00 96.06 109 PRO A CA 1
ATOM 870 C C . PRO A 1 109 ? 4.994 5.920 -7.543 1.00 96.06 109 PRO A C 1
ATOM 872 O O . PRO A 1 109 ? 4.756 6.966 -8.159 1.00 96.06 109 PRO A O 1
ATOM 875 N N . CYS A 1 110 ? 4.239 4.837 -7.663 1.00 96.12 110 CYS A N 1
ATOM 876 C CA . CYS A 1 110 ? 3.048 4.766 -8.491 1.00 96.12 110 CYS A CA 1
ATOM 877 C C . CYS A 1 110 ? 1.774 4.893 -7.656 1.00 96.12 110 CYS A C 1
ATOM 879 O O . CYS A 1 110 ? 1.677 4.374 -6.543 1.00 96.12 110 CYS A O 1
ATOM 881 N N . ASN A 1 111 ? 0.764 5.548 -8.226 1.00 93.56 111 ASN A N 1
ATOM 882 C CA . ASN A 1 111 ? -0.532 5.714 -7.582 1.00 93.56 111 ASN A CA 1
ATOM 883 C C . ASN A 1 111 ? -1.428 4.488 -7.832 1.00 93.56 111 ASN A C 1
ATOM 885 O O . ASN A 1 111 ? -2.305 4.515 -8.694 1.00 93.56 111 ASN A O 1
ATOM 889 N N . ILE A 1 112 ? -1.158 3.398 -7.110 1.00 93.50 112 ILE A N 1
ATOM 890 C CA . ILE A 1 112 ? -1.928 2.151 -7.208 1.00 93.50 112 ILE A CA 1
ATOM 891 C C . ILE A 1 112 ? -2.988 2.118 -6.102 1.00 93.50 112 ILE A C 1
ATOM 893 O O . ILE A 1 112 ? -2.623 2.193 -4.920 1.00 93.50 112 ILE A O 1
ATOM 897 N N . PRO A 1 113 ? -4.276 1.964 -6.451 1.00 92.56 113 PRO A N 1
ATOM 898 C CA . PRO A 1 113 ? -5.339 1.858 -5.466 1.00 92.56 113 PRO A CA 1
ATOM 899 C C . PRO A 1 113 ? -5.261 0.554 -4.668 1.00 92.56 113 PRO A C 1
ATOM 901 O O . PRO A 1 113 ? -4.875 -0.492 -5.190 1.00 92.56 113 PRO A O 1
ATOM 904 N N . LEU A 1 114 ? -5.707 0.597 -3.414 1.00 92.75 114 LEU A N 1
ATOM 905 C CA . LEU A 1 114 ? -6.056 -0.614 -2.674 1.00 92.75 114 LEU A CA 1
ATOM 906 C C . LEU A 1 114 ? -7.302 -1.268 -3.283 1.00 92.75 114 LEU A C 1
ATOM 908 O O . LEU A 1 114 ? -8.231 -0.568 -3.708 1.00 92.75 114 LEU A O 1
ATOM 912 N N . CYS A 1 115 ? -7.321 -2.600 -3.297 1.00 90.94 115 CYS A N 1
ATOM 913 C CA . CYS A 1 115 ? -8.482 -3.371 -3.723 1.00 90.94 115 CYS A CA 1
ATOM 914 C C . CYS A 1 115 ? -9.687 -3.095 -2.821 1.00 90.94 115 CYS A C 1
ATOM 916 O O . CYS A 1 115 ? -9.534 -2.741 -1.654 1.00 90.94 115 CYS A O 1
ATOM 918 N N . PHE A 1 116 ? -10.889 -3.252 -3.373 1.00 89.50 116 PHE A N 1
ATOM 919 C CA . PHE A 1 116 ? -12.141 -3.068 -2.648 1.00 89.50 116 PHE A CA 1
ATOM 920 C C . PHE A 1 116 ? -12.697 -4.430 -2.228 1.00 89.50 116 PHE A C 1
ATOM 922 O O . PHE A 1 116 ? -13.215 -5.160 -3.072 1.00 89.50 116 PHE A O 1
ATOM 929 N N . HIS A 1 117 ? -12.593 -4.761 -0.939 1.00 90.56 117 HIS A N 1
ATOM 930 C CA . HIS A 1 117 ? -13.150 -5.992 -0.381 1.00 90.56 117 HIS A CA 1
ATOM 931 C C . HIS A 1 117 ? -14.117 -5.694 0.786 1.00 90.56 117 HIS A C 1
ATOM 933 O O . HIS A 1 117 ? -13.673 -5.480 1.919 1.00 90.56 117 HIS A O 1
ATOM 939 N N . PRO A 1 118 ? -15.441 -5.621 0.538 1.00 90.06 118 PRO A N 1
ATOM 940 C CA . PRO A 1 118 ? -16.391 -5.127 1.535 1.00 90.06 118 PRO A CA 1
ATOM 941 C C . PRO A 1 118 ? -16.750 -6.159 2.610 1.00 90.06 118 PRO A C 1
ATOM 943 O O . PRO A 1 118 ? -17.076 -5.781 3.734 1.00 90.06 118 PRO A O 1
ATOM 946 N N . ASP A 1 119 ? -16.685 -7.448 2.285 1.00 89.75 119 ASP A N 1
ATOM 947 C CA . ASP A 1 119 ? -17.258 -8.492 3.142 1.00 89.75 119 ASP A CA 1
ATOM 948 C C . ASP A 1 119 ? -16.292 -8.961 4.242 1.00 89.75 119 ASP A C 1
ATOM 950 O O . ASP A 1 119 ? -16.706 -9.320 5.342 1.00 89.75 119 ASP A O 1
ATOM 954 N N . CYS A 1 120 ? -14.991 -8.934 3.960 1.00 92.62 120 CYS A N 1
ATOM 955 C CA . CYS A 1 120 ? -13.945 -9.563 4.769 1.00 92.62 120 CYS A CA 1
ATOM 956 C C . CYS A 1 120 ? -12.552 -9.060 4.363 1.00 92.62 120 CYS A C 1
ATOM 958 O O . CYS A 1 120 ? -12.413 -8.367 3.351 1.00 92.62 120 CYS A O 1
ATOM 960 N N . ARG A 1 121 ? -11.526 -9.411 5.148 1.00 93.50 121 ARG A N 1
ATOM 961 C CA . ARG A 1 121 ? -10.109 -9.212 4.800 1.00 93.50 121 ARG A CA 1
ATOM 962 C C . ARG A 1 121 ? -9.513 -10.479 4.188 1.00 93.50 121 ARG A C 1
ATOM 964 O O . ARG A 1 121 ? -9.741 -11.583 4.674 1.00 93.50 121 ARG A O 1
ATOM 971 N N . ILE A 1 122 ? -8.712 -10.316 3.149 1.00 91.38 122 ILE A N 1
ATOM 972 C CA . ILE A 1 122 ? -8.006 -11.390 2.448 1.00 91.38 122 ILE A CA 1
ATOM 973 C C . ILE A 1 122 ? -6.783 -11.840 3.252 1.00 91.38 122 ILE A C 1
ATOM 975 O O . ILE A 1 122 ? -6.454 -13.021 3.276 1.00 91.38 122 ILE A O 1
ATOM 979 N N . ASN A 1 123 ? -6.094 -10.913 3.922 1.00 90.19 123 ASN A N 1
ATOM 980 C CA . ASN A 1 123 ? -4.876 -11.212 4.677 1.00 90.19 123 ASN A CA 1
ATOM 981 C C . ASN A 1 123 ? -4.899 -10.606 6.091 1.00 90.19 123 ASN A C 1
ATOM 983 O O . ASN A 1 123 ? -5.806 -9.863 6.462 1.00 90.19 123 ASN A O 1
ATOM 987 N N . GLY A 1 124 ? -3.884 -10.931 6.902 1.00 89.62 124 GLY A N 1
ATOM 988 C CA . GLY A 1 124 ? -3.797 -10.477 8.296 1.00 89.62 124 GLY A CA 1
ATOM 989 C C . GLY A 1 124 ? -3.726 -8.954 8.455 1.00 89.62 124 GLY A C 1
ATOM 990 O O . GLY A 1 124 ? -4.266 -8.420 9.422 1.00 89.62 124 GLY A O 1
ATOM 991 N N . ILE A 1 125 ? -3.137 -8.248 7.487 1.00 94.94 125 ILE A N 1
ATOM 992 C CA . ILE A 1 125 ? -3.043 -6.784 7.486 1.00 94.94 125 ILE A CA 1
ATO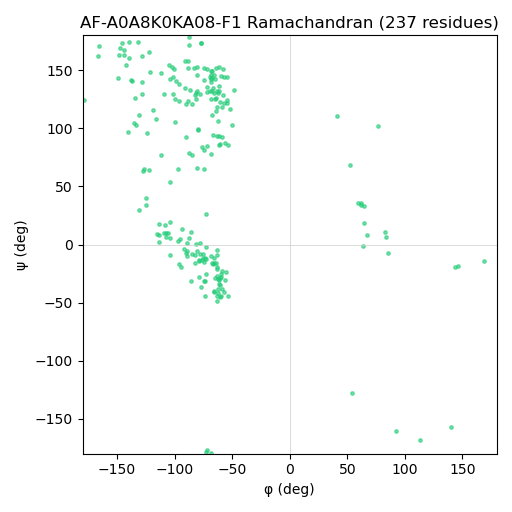M 993 C C . ILE A 1 125 ? -4.414 -6.177 7.157 1.00 94.94 125 ILE A C 1
ATOM 995 O O . ILE A 1 125 ? -4.848 -5.244 7.831 1.00 94.94 125 ILE A O 1
ATOM 999 N N . GLY A 1 126 ? -5.123 -6.701 6.157 1.00 94.81 126 GLY A N 1
ATOM 1000 C CA . GLY A 1 126 ? -6.465 -6.245 5.796 1.00 94.81 126 GLY A CA 1
ATOM 1001 C C . GLY A 1 126 ? -6.525 -4.780 5.355 1.00 94.81 126 GLY A C 1
ATOM 1002 O O . GLY A 1 126 ? -7.481 -4.079 5.692 1.00 94.81 126 GLY A O 1
ATOM 1003 N N . SER A 1 127 ? -5.500 -4.275 4.659 1.00 94.75 127 SER A N 1
ATOM 1004 C CA . SER A 1 127 ? -5.516 -2.900 4.130 1.00 94.75 127 SER A CA 1
ATOM 1005 C C . SER A 1 127 ? -6.594 -2.711 3.061 1.00 94.75 127 SER A C 1
ATOM 1007 O O . SER A 1 127 ? -7.124 -1.614 2.929 1.00 94.75 127 SER A O 1
ATOM 1009 N N . GLU A 1 128 ? -6.946 -3.771 2.342 1.00 93.25 128 GLU A N 1
ATOM 1010 C CA . GLU A 1 128 ? -7.991 -3.832 1.316 1.00 93.25 128 GLU A CA 1
ATOM 1011 C C . GLU A 1 128 ? -9.429 -3.864 1.862 1.00 93.25 128 GLU A C 1
ATOM 1013 O O . GLU A 1 128 ? -10.382 -3.700 1.097 1.00 93.25 128 GLU A O 1
ATOM 1018 N N . TYR A 1 129 ? -9.614 -4.078 3.170 1.00 94.06 129 TYR A N 1
ATOM 1019 C CA . TYR A 1 129 ? -10.951 -4.174 3.751 1.00 94.06 129 TYR A CA 1
ATOM 1020 C C . TYR A 1 129 ? -11.710 -2.850 3.616 1.00 94.06 129 TYR A C 1
ATOM 1022 O O . TYR A 1 129 ? -11.362 -1.838 4.234 1.00 94.06 129 TYR A O 1
ATOM 1030 N N . SER A 1 130 ? -12.789 -2.874 2.838 1.00 93.00 130 SER A N 1
ATOM 1031 C CA . SER A 1 130 ? -13.592 -1.703 2.479 1.00 93.00 130 SER A CA 1
ATOM 1032 C C . SER A 1 130 ? -15.009 -1.729 3.055 1.00 93.00 130 SER A C 1
ATOM 1034 O O . SER A 1 130 ? -15.826 -0.866 2.728 1.00 93.00 130 SER A O 1
ATOM 1036 N N . GLY A 1 131 ? -15.302 -2.690 3.935 1.00 92.44 131 GLY A N 1
ATOM 1037 C CA . GLY A 1 131 ? -16.631 -2.891 4.506 1.00 92.44 131 GLY A CA 1
ATOM 1038 C C . GLY A 1 131 ? -17.087 -1.791 5.458 1.00 92.44 131 GLY A C 1
ATOM 1039 O O . GLY A 1 131 ? -16.381 -0.809 5.715 1.00 92.44 131 GLY A O 1
ATOM 1040 N N . SER A 1 132 ? -18.291 -1.962 6.001 1.00 92.94 132 SER A N 1
ATOM 1041 C CA . SER A 1 132 ? -18.966 -0.955 6.825 1.00 92.94 132 SER A CA 1
ATOM 1042 C C . SER A 1 132 ? -18.805 -1.148 8.336 1.00 92.94 132 SER A C 1
ATOM 1044 O O . SER A 1 132 ? -19.394 -0.368 9.084 1.00 92.94 132 SER A O 1
ATOM 1046 N N . LEU A 1 133 ? -18.040 -2.145 8.809 1.00 94.31 133 LEU A N 1
ATOM 1047 C CA . LEU A 1 133 ? -17.831 -2.370 10.246 1.00 94.31 133 LEU A CA 1
ATOM 1048 C C . LEU A 1 133 ? -17.301 -1.090 10.899 1.00 94.31 133 LEU A C 1
ATOM 1050 O O . LEU A 1 133 ? -16.287 -0.559 10.462 1.00 94.31 133 LEU A O 1
ATOM 1054 N N . SER A 1 134 ? -17.983 -0.599 11.931 1.00 95.50 134 SER A N 1
ATOM 1055 C CA . SER A 1 134 ? -17.668 0.668 12.605 1.00 95.50 134 SER A CA 1
ATOM 1056 C C . SER A 1 134 ? -17.617 0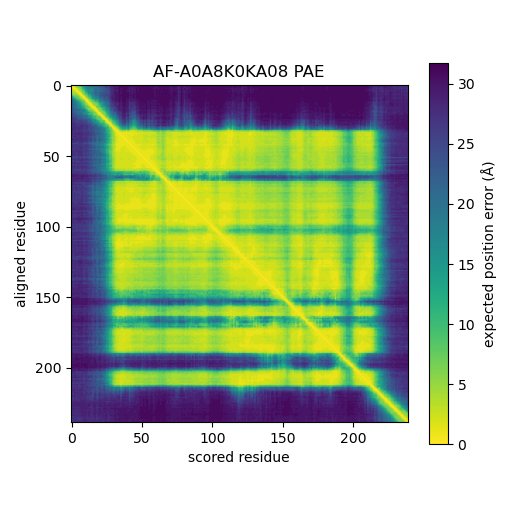.519 14.128 1.00 95.50 134 SER A C 1
ATOM 1058 O O . SER A 1 134 ? -17.951 1.456 14.857 1.00 95.50 134 SER A O 1
ATOM 1060 N N . LYS A 1 135 ? -17.248 -0.675 14.604 1.00 95.44 135 LYS A N 1
ATOM 1061 C CA . LYS A 1 135 ? -17.053 -0.983 16.022 1.00 95.44 135 LYS A CA 1
ATOM 1062 C C . LYS A 1 135 ? -15.692 -1.625 16.248 1.00 95.44 135 LYS A C 1
ATOM 1064 O O . LYS A 1 135 ? -15.272 -2.463 15.450 1.00 95.44 135 LYS A O 1
ATOM 1069 N N . SER A 1 136 ? -15.036 -1.239 17.336 1.00 95.88 136 SER A N 1
ATOM 1070 C CA . SER A 1 136 ? -13.790 -1.855 17.787 1.00 95.88 136 SER A CA 1
ATOM 1071 C C . SER A 1 136 ? -14.027 -3.203 18.477 1.00 95.88 136 SER A C 1
ATOM 1073 O O . SER A 1 136 ? -15.167 -3.595 18.736 1.00 95.88 136 SER A O 1
ATOM 1075 N N . ILE A 1 137 ? -12.943 -3.906 18.810 1.00 95.81 137 ILE A N 1
ATOM 1076 C CA . ILE A 1 137 ? -12.983 -5.194 19.513 1.00 95.81 137 ILE A CA 1
ATOM 1077 C C . ILE A 1 137 ? -13.601 -5.095 20.919 1.00 95.81 137 ILE A C 1
ATOM 1079 O O . ILE A 1 137 ? -14.251 -6.040 21.361 1.00 95.81 137 ILE A O 1
ATOM 1083 N N . SER A 1 138 ? -13.477 -3.954 21.609 1.00 93.75 138 SER A N 1
ATOM 1084 C CA . SER A 1 138 ? -14.192 -3.695 22.872 1.00 93.75 138 SER A CA 1
ATOM 1085 C C . SER A 1 138 ? -15.642 -3.229 22.684 1.00 93.75 138 SER A C 1
ATOM 1087 O O . SER A 1 138 ? -16.349 -2.991 23.664 1.00 93.75 138 SER A O 1
ATOM 1089 N N . GLY A 1 139 ? -16.111 -3.111 21.439 1.00 93.75 139 GLY A N 1
ATOM 1090 C CA . GLY A 1 139 ? -17.472 -2.698 21.106 1.00 93.75 139 GLY A CA 1
ATOM 1091 C C . GLY A 1 139 ? -17.697 -1.184 21.093 1.00 93.75 139 GLY A C 1
ATOM 1092 O O . GLY A 1 139 ? -18.854 -0.760 21.008 1.00 93.75 139 GLY A O 1
ATOM 1093 N N . LEU A 1 140 ? -16.634 -0.373 21.158 1.00 92.25 140 LEU A N 1
ATOM 1094 C CA . LEU A 1 140 ? -16.725 1.085 21.057 1.00 92.25 140 LEU A CA 1
ATOM 1095 C C . LEU A 1 140 ? -16.999 1.522 19.616 1.00 92.25 140 LEU A C 1
ATOM 1097 O O . LEU A 1 140 ? -16.448 0.971 18.663 1.00 92.25 140 LEU A O 1
ATOM 1101 N N . ASP A 1 141 ? -17.829 2.554 19.463 1.00 93.12 141 ASP A N 1
ATOM 1102 C CA . ASP A 1 141 ? -18.124 3.127 18.153 1.00 93.12 141 ASP A CA 1
ATOM 1103 C C . ASP A 1 141 ? -16.921 3.900 17.604 1.00 93.12 141 ASP A C 1
ATOM 1105 O O . ASP A 1 141 ? -16.343 4.778 18.263 1.00 93.12 141 ASP A O 1
ATOM 1109 N N . CYS A 1 142 ? -16.590 3.605 16.353 1.00 93.69 142 CYS A N 1
ATOM 1110 C CA . CYS A 1 142 ? -15.518 4.259 15.628 1.00 93.69 142 CYS A CA 1
ATOM 1111 C C . CYS A 1 142 ? -15.841 5.732 15.315 1.00 93.69 142 CYS A C 1
ATOM 1113 O O . CYS A 1 142 ? -16.979 6.124 15.032 1.00 93.69 142 CYS A O 1
ATOM 1115 N N . LYS A 1 143 ? -14.802 6.566 15.332 1.00 91.00 143 LYS A N 1
ATOM 1116 C CA . LYS A 1 143 ? -14.820 7.975 14.930 1.00 91.00 143 LYS A CA 1
ATOM 1117 C C . LYS A 1 143 ? -14.486 8.130 13.456 1.00 91.00 143 LYS A C 1
ATOM 1119 O O . LYS A 1 143 ? -13.835 7.277 12.861 1.00 91.00 143 LYS A O 1
ATOM 1124 N N . GLU A 1 144 ? -14.903 9.262 12.898 1.00 88.69 144 GLU A N 1
ATOM 1125 C CA . GLU A 1 144 ? -14.510 9.663 11.546 1.00 88.69 144 GLU A CA 1
ATOM 1126 C C . GLU A 1 144 ? -13.002 9.879 11.493 1.00 88.69 144 GLU A C 1
ATOM 1128 O O . GLU A 1 144 ? -12.440 10.549 12.369 1.00 88.69 144 GLU A O 1
ATOM 1133 N N . TRP A 1 145 ? -12.349 9.304 10.481 1.00 87.56 145 TRP A N 1
ATOM 1134 C CA . TRP A 1 145 ? -10.891 9.317 10.383 1.00 87.56 145 TRP A CA 1
ATOM 1135 C C . TRP A 1 145 ? -10.330 10.733 10.317 1.00 87.56 145 TRP A C 1
ATOM 1137 O O . TRP A 1 145 ? -9.378 11.040 11.038 1.00 87.56 145 TRP A O 1
ATOM 1147 N N . GLU A 1 146 ? -10.938 11.605 9.512 1.00 82.38 146 GLU A N 1
ATOM 1148 C CA . GLU A 1 146 ? -10.500 12.993 9.364 1.00 82.38 146 GLU A CA 1
ATOM 1149 C C . GLU A 1 146 ? -10.627 13.789 10.676 1.00 82.38 146 GLU A C 1
ATOM 1151 O O . GLU A 1 146 ? -9.658 14.407 11.127 1.00 82.38 146 GLU A O 1
ATOM 1156 N N . ILE A 1 147 ? -11.782 13.712 11.349 1.00 79.94 147 ILE A N 1
ATOM 1157 C CA . ILE A 1 147 ? -12.022 14.411 12.625 1.00 79.94 147 ILE A CA 1
ATOM 1158 C C . ILE A 1 147 ? -11.067 13.898 13.709 1.00 79.94 147 ILE A C 1
ATOM 1160 O O . ILE A 1 147 ? -10.462 14.675 14.458 1.00 79.94 147 ILE A O 1
ATOM 1164 N N . ALA A 1 148 ? -10.893 12.581 13.792 1.00 77.75 148 ALA A N 1
ATOM 1165 C CA . ALA A 1 148 ? -10.013 11.977 14.778 1.00 77.75 148 ALA A CA 1
ATOM 1166 C C . ALA A 1 148 ? -8.537 12.347 14.533 1.00 77.75 148 ALA A C 1
ATOM 1168 O O . ALA A 1 148 ? -7.826 12.686 15.485 1.00 77.75 148 ALA A O 1
ATOM 1169 N N . ALA A 1 149 ? -8.084 12.388 13.276 1.00 72.62 149 ALA A N 1
ATOM 1170 C CA . ALA A 1 149 ? -6.735 12.831 12.919 1.00 72.62 149 ALA A CA 1
ATOM 1171 C C . ALA A 1 149 ? -6.476 14.301 13.303 1.00 72.62 149 ALA A C 1
ATOM 1173 O O . ALA A 1 149 ? -5.394 14.632 13.802 1.00 72.62 149 ALA A O 1
ATOM 1174 N N . GLN A 1 150 ? -7.472 15.179 13.138 1.00 76.06 150 GLN A N 1
ATOM 1175 C CA . GLN A 1 150 ? -7.385 16.585 13.550 1.00 76.06 150 GLN A CA 1
ATOM 1176 C C . GLN A 1 150 ? -7.273 16.736 15.073 1.00 76.06 150 GLN A C 1
ATOM 1178 O O . GLN A 1 150 ? -6.442 17.513 15.553 1.00 76.06 150 GLN A O 1
ATOM 1183 N N . SER A 1 151 ? -8.030 15.947 15.848 1.00 71.31 151 SER A N 1
ATOM 1184 C CA . SER A 1 151 ? -7.980 15.994 17.322 1.00 71.31 151 SER A CA 1
ATOM 1185 C C . SER A 1 151 ? -6.588 15.671 17.896 1.00 71.31 151 SER A C 1
ATOM 1187 O O . SER A 1 151 ? -6.216 16.161 18.963 1.00 71.31 151 SER A O 1
ATOM 1189 N N . ARG A 1 152 ? -5.771 14.920 17.146 1.00 66.44 152 ARG A N 1
ATOM 1190 C CA . ARG A 1 152 ? -4.386 14.544 17.479 1.00 66.44 152 ARG A CA 1
ATOM 1191 C C . ARG A 1 152 ? -3.321 15.565 17.039 1.00 66.44 152 ARG A C 1
ATOM 1193 O O . ARG A 1 152 ? -2.139 15.272 17.194 1.00 66.44 152 ARG A O 1
ATOM 1200 N N . LYS A 1 153 ? -3.695 16.740 16.509 1.00 62.09 153 LYS A N 1
ATOM 1201 C CA . LYS A 1 153 ? -2.767 17.770 15.984 1.00 62.09 153 LYS A CA 1
ATOM 1202 C C . LYS A 1 153 ? -1.768 17.200 14.949 1.00 62.09 153 LYS A C 1
ATOM 1204 O O . LYS A 1 153 ? -0.571 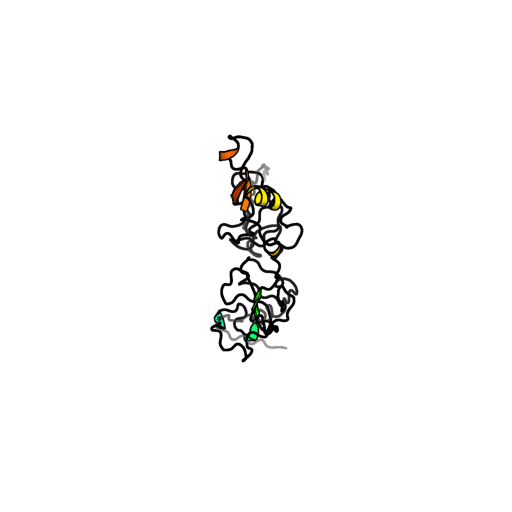17.101 15.195 1.00 62.09 153 LYS A O 1
ATOM 1209 N N . SER A 1 154 ? -2.317 16.822 13.791 1.00 53.75 154 SER A N 1
ATOM 1210 C CA . SER A 1 154 ? -1.677 16.651 12.465 1.00 53.75 154 SER A CA 1
ATOM 1211 C C . SER A 1 154 ? -0.590 15.586 12.228 1.00 53.75 154 SER A C 1
ATOM 1213 O O . SER A 1 154 ? -0.187 15.423 11.078 1.00 53.75 154 SER A O 1
ATOM 1215 N N . LYS A 1 155 ? -0.151 14.786 13.209 1.00 57.53 155 LYS A N 1
ATOM 1216 C CA . LYS A 1 155 ? 0.891 13.759 12.948 1.00 57.53 155 LYS A CA 1
ATOM 1217 C C . LYS A 1 155 ? 0.392 12.467 12.266 1.00 57.53 155 LYS A C 1
ATOM 1219 O O . LYS A 1 155 ? 1.205 11.693 11.778 1.00 57.53 155 LYS A O 1
ATOM 1224 N N . PHE A 1 156 ? -0.920 12.230 12.213 1.00 63.94 156 PHE A N 1
ATOM 1225 C CA . PHE A 1 156 ? -1.509 10.959 11.753 1.00 63.94 156 PHE A CA 1
ATOM 1226 C C . PHE A 1 156 ? -2.515 11.136 10.604 1.00 63.94 156 PHE A C 1
ATOM 1228 O O . PHE A 1 156 ? -3.563 10.496 10.592 1.00 63.94 156 PHE A O 1
ATOM 1235 N N . SER A 1 157 ? -2.218 12.031 9.656 1.00 74.38 157 SER A N 1
ATOM 1236 C CA . SER A 1 157 ? -2.970 12.105 8.398 1.00 74.38 157 SER A CA 1
ATOM 1237 C C . SER A 1 157 ? -2.448 11.046 7.428 1.00 74.38 157 SER A C 1
ATOM 1239 O O . SER A 1 157 ? -1.245 10.995 7.163 1.00 74.38 157 SER A O 1
ATOM 1241 N N . PHE A 1 158 ? -3.337 10.191 6.925 1.00 82.44 158 PHE A N 1
ATOM 1242 C CA . PHE A 1 158 ? -2.995 9.148 5.961 1.00 82.44 158 PHE A CA 1
ATOM 1243 C C . PHE A 1 158 ? -3.344 9.598 4.537 1.00 82.44 158 PHE A C 1
ATOM 1245 O O . PHE A 1 158 ? -4.396 10.211 4.343 1.00 82.44 158 PHE A O 1
ATOM 1252 N N . PRO A 1 159 ? -2.511 9.283 3.528 1.00 82.44 159 PRO A N 1
ATOM 1253 C CA . PRO A 1 159 ? -2.867 9.508 2.131 1.00 82.44 159 PRO A CA 1
ATOM 1254 C C . PRO A 1 159 ? -4.173 8.793 1.767 1.00 82.44 159 PRO A C 1
ATOM 1256 O O . PRO A 1 159 ? -4.406 7.671 2.212 1.00 82.44 159 PRO A O 1
ATOM 1259 N N . ILE A 1 160 ? -4.990 9.397 0.898 1.00 82.12 160 ILE A N 1
ATOM 1260 C CA . ILE A 1 160 ? -6.244 8.787 0.408 1.00 82.12 160 ILE A CA 1
ATOM 1261 C C . ILE A 1 160 ? -5.980 7.418 -0.242 1.00 82.12 160 ILE A C 1
ATOM 1263 O O . ILE A 1 160 ? -6.790 6.510 -0.120 1.00 82.12 160 ILE A O 1
ATOM 1267 N N . THR A 1 161 ? -4.808 7.227 -0.849 1.00 85.00 161 THR A N 1
ATOM 1268 C CA . THR A 1 161 ? -4.365 5.958 -1.453 1.00 85.00 161 THR A CA 1
ATOM 1269 C C . THR A 1 161 ? -4.200 4.811 -0.454 1.00 85.00 161 THR A C 1
ATOM 1271 O O . THR A 1 161 ? -4.096 3.656 -0.861 1.00 85.00 161 THR A O 1
ATOM 1274 N N . ASN A 1 162 ? -4.140 5.119 0.845 1.00 90.31 162 ASN A N 1
ATOM 1275 C CA . ASN A 1 162 ? -4.087 4.130 1.920 1.00 90.31 162 ASN A CA 1
ATOM 1276 C C . ASN A 1 162 ? -5.488 3.718 2.397 1.00 90.31 162 ASN A C 1
ATOM 1278 O O . ASN A 1 162 ? -5.606 2.895 3.304 1.00 90.31 162 ASN A O 1
ATOM 1282 N N . PHE A 1 163 ? -6.537 4.268 1.787 1.00 91.25 163 PHE A N 1
ATOM 1283 C CA . PHE A 1 163 ? -7.907 3.806 1.933 1.00 91.25 163 PHE A CA 1
ATOM 1284 C C . PHE A 1 163 ? -8.322 3.025 0.671 1.00 91.25 163 PHE A C 1
ATOM 1286 O O . PHE A 1 163 ? -7.931 3.400 -0.438 1.00 91.25 163 PHE A O 1
ATOM 1293 N N . PRO A 1 164 ? -9.102 1.937 0.808 1.00 89.94 164 PRO A N 1
ATOM 1294 C CA . PRO A 1 164 ? -9.652 1.198 -0.328 1.00 89.94 164 PRO A CA 1
ATOM 1295 C C . PRO A 1 164 ? -10.444 2.090 -1.279 1.00 89.94 164 PRO A C 1
ATOM 1297 O O . PRO A 1 164 ? -11.159 2.995 -0.838 1.00 89.94 164 PRO A O 1
ATOM 1300 N N . SER A 1 165 ? -10.356 1.809 -2.579 1.00 72.62 165 SER A N 1
ATOM 1301 C CA . SER A 1 165 ? -11.098 2.565 -3.597 1.00 72.62 165 SER A CA 1
ATOM 1302 C C . SER A 1 165 ? -12.599 2.316 -3.494 1.00 72.62 165 SER A C 1
ATOM 1304 O O . SER A 1 165 ? -13.025 1.173 -3.561 1.00 72.62 165 SER A O 1
ATOM 1306 N N . GLY A 1 166 ? -13.407 3.370 -3.365 1.00 67.25 166 GLY A N 1
ATOM 1307 C CA . GLY A 1 166 ? -14.865 3.287 -3.198 1.00 67.25 166 GLY A CA 1
ATOM 1308 C C . GLY A 1 166 ? -15.372 4.312 -2.179 1.00 67.25 166 GLY A C 1
ATOM 1309 O O . GLY A 1 166 ? -14.678 5.282 -1.890 1.00 67.25 166 GLY A O 1
ATOM 1310 N N . ASN A 1 167 ? -16.540 4.074 -1.568 1.00 62.19 167 ASN A N 1
ATOM 1311 C CA . ASN A 1 167 ? -17.100 4.896 -0.470 1.00 62.19 167 ASN A CA 1
ATOM 1312 C C . ASN A 1 167 ? -16.351 4.702 0.875 1.00 62.19 167 ASN A C 1
ATOM 1314 O O . ASN A 1 167 ? -16.924 4.813 1.960 1.00 62.19 167 ASN A O 1
ATOM 1318 N N . SER A 1 168 ? -15.074 4.325 0.811 1.00 66.81 168 SER A N 1
ATOM 1319 C CA . SER A 1 168 ? -14.256 3.832 1.919 1.00 66.81 168 SER A CA 1
ATOM 1320 C C . SER A 1 168 ? -13.175 4.822 2.389 1.00 66.81 168 SER A C 1
ATOM 1322 O O . SER A 1 168 ? -12.302 4.414 3.159 1.00 66.81 168 SER A O 1
ATOM 1324 N N . GLY A 1 169 ? -13.293 6.105 2.023 1.00 72.94 169 GLY A N 1
ATOM 1325 C CA . GLY A 1 169 ? -12.338 7.185 2.294 1.00 72.94 169 GLY A CA 1
ATOM 1326 C C . GLY A 1 169 ? -12.245 7.694 3.746 1.00 72.94 169 GLY A C 1
ATOM 1327 O O . GLY A 1 169 ? -12.887 7.152 4.651 1.00 72.94 169 GLY A O 1
ATOM 1328 N N . PRO A 1 170 ? -11.412 8.726 3.994 1.00 73.44 170 PRO A N 1
ATOM 1329 C CA . PRO A 1 170 ? -11.142 9.281 5.329 1.00 73.44 170 PRO A CA 1
ATOM 1330 C C . PRO A 1 170 ? -12.354 9.961 5.997 1.00 73.44 170 PRO A C 1
ATOM 1332 O O . PRO A 1 170 ? -12.333 10.262 7.191 1.00 73.44 170 PRO A O 1
ATOM 1335 N N . GLU A 1 171 ? -13.420 10.203 5.250 1.00 72.62 171 GLU A N 1
ATOM 1336 C CA . GLU A 1 171 ? -14.677 10.760 5.742 1.00 72.62 171 GLU A CA 1
ATOM 1337 C C . GLU A 1 171 ? -15.568 9.732 6.463 1.00 72.62 171 GLU A C 1
ATOM 1339 O O . GLU A 1 171 ? -16.519 10.109 7.146 1.00 72.62 171 GLU A O 1
ATOM 1344 N N . ASN A 1 172 ? -15.289 8.427 6.344 1.00 84.06 172 ASN A N 1
ATOM 1345 C CA . ASN A 1 172 ? -16.111 7.401 6.991 1.00 84.06 172 ASN A CA 1
ATOM 1346 C C . ASN A 1 172 ? -15.672 7.080 8.431 1.00 84.06 172 ASN A C 1
ATOM 1348 O O . ASN A 1 172 ? -14.629 7.512 8.920 1.00 84.06 172 ASN A O 1
ATOM 1352 N N . ARG A 1 173 ? -16.504 6.280 9.109 1.00 92.25 173 ARG A N 1
ATOM 1353 C CA . ARG A 1 173 ? -16.275 5.742 10.465 1.00 92.25 173 ARG A CA 1
ATOM 1354 C C . ARG A 1 173 ? -15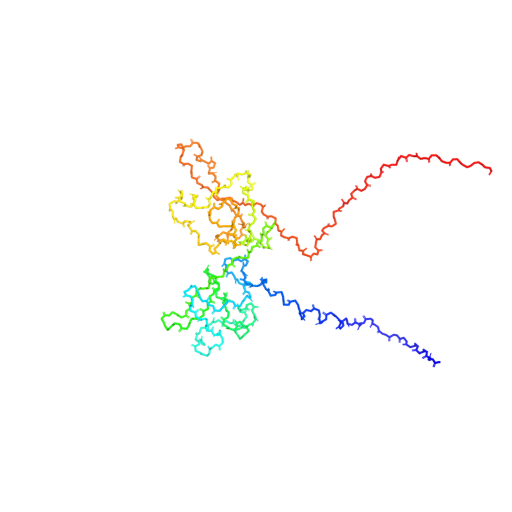.920 4.259 10.454 1.00 92.25 173 ARG A C 1
ATOM 1356 O O . ARG A 1 173 ? -15.979 3.605 11.488 1.00 92.25 173 ARG A O 1
ATOM 1363 N N . SER A 1 174 ? -15.666 3.687 9.288 1.00 94.06 174 SER A N 1
ATOM 1364 C CA . SER A 1 174 ? -15.478 2.249 9.168 1.00 94.06 174 SER A CA 1
ATOM 1365 C C . SER A 1 174 ? -14.041 1.865 9.511 1.00 94.06 174 SER A C 1
ATOM 1367 O O . SER A 1 174 ? -13.113 2.650 9.331 1.00 94.06 174 SER A O 1
ATOM 1369 N N . CYS A 1 175 ? -13.851 0.646 9.998 1.00 95.31 175 CYS A N 1
ATOM 1370 C CA . CYS A 1 175 ? -12.550 0.071 10.297 1.00 95.31 175 CYS A CA 1
ATOM 1371 C C . CYS A 1 175 ? -11.698 -0.014 9.032 1.00 95.31 175 CYS A C 1
ATOM 1373 O O . CYS A 1 175 ? -12.154 -0.486 7.990 1.00 95.31 175 CYS A O 1
ATOM 1375 N N . ARG A 1 176 ? -10.451 0.439 9.119 1.00 95.31 176 ARG A N 1
ATOM 1376 C CA . ARG A 1 176 ? -9.494 0.481 8.005 1.00 95.31 176 ARG A CA 1
ATOM 1377 C C . ARG A 1 176 ? -8.101 0.187 8.535 1.00 95.31 176 ARG A C 1
ATOM 1379 O O . ARG A 1 176 ? -7.866 0.235 9.739 1.00 95.31 176 ARG A O 1
ATOM 1386 N N . ASN A 1 177 ? -7.157 -0.078 7.639 1.00 95.06 177 ASN A N 1
ATOM 1387 C CA . ASN A 1 177 ? -5.753 -0.188 8.020 1.00 95.06 177 ASN A CA 1
ATOM 1388 C C . ASN A 1 177 ? -4.831 0.709 7.178 1.00 95.06 177 ASN A C 1
ATOM 1390 O O . ASN A 1 177 ? -3.956 0.208 6.461 1.00 95.06 177 ASN A O 1
ATOM 1394 N N . PRO A 1 178 ? -4.998 2.042 7.262 1.00 91.94 178 PRO A N 1
ATOM 1395 C CA . PRO A 1 178 ? -4.239 2.972 6.434 1.00 91.94 178 PRO A CA 1
ATOM 1396 C C . PRO A 1 178 ? -2.766 3.096 6.859 1.00 91.94 178 PRO A C 1
ATOM 1398 O O . PRO A 1 178 ? -1.950 3.653 6.124 1.00 91.94 178 PRO A O 1
ATOM 1401 N N . SER A 1 179 ? -2.406 2.574 8.035 1.00 91.25 179 SER A N 1
ATOM 1402 C CA . SER A 1 179 ? -1.027 2.499 8.525 1.00 91.25 179 SER A CA 1
ATOM 1403 C C . SER A 1 179 ? -0.296 1.217 8.121 1.00 91.25 179 SER A C 1
ATOM 1405 O O . SER A 1 179 ? 0.906 1.128 8.359 1.00 91.25 179 SER A O 1
ATOM 1407 N N . GLY A 1 180 ? -0.990 0.221 7.553 1.00 92.81 180 GLY A N 1
ATOM 1408 C CA . GLY A 1 180 ? -0.413 -1.105 7.313 1.00 92.81 180 GLY A CA 1
ATOM 1409 C C . GLY A 1 180 ? -0.043 -1.837 8.609 1.00 92.81 180 GLY A C 1
ATOM 1410 O O . GLY A 1 180 ? 0.947 -2.562 8.649 1.00 92.81 180 GLY A O 1
ATOM 1411 N N . ASN A 1 181 ? -0.801 -1.618 9.688 1.00 94.44 181 ASN A N 1
ATOM 1412 C CA . ASN A 1 181 ? -0.595 -2.268 10.978 1.00 94.44 181 ASN A CA 1
ATOM 1413 C C . ASN A 1 181 ? -0.649 -3.802 10.820 1.00 94.44 181 ASN A C 1
ATO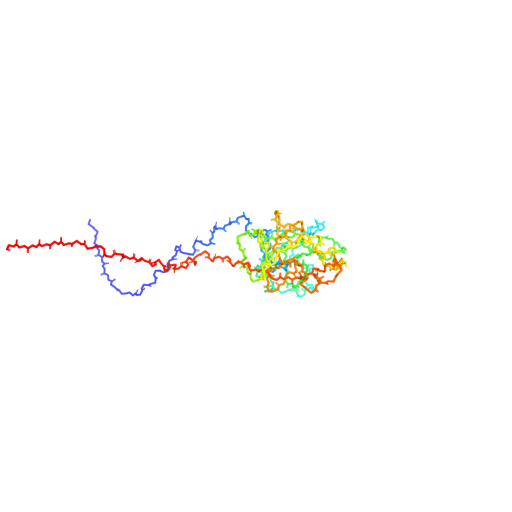M 1415 O O . ASN A 1 181 ? -1.684 -4.317 10.395 1.00 94.44 181 ASN A O 1
ATOM 1419 N N . PRO A 1 182 ? 0.400 -4.553 11.193 1.00 94.44 182 PRO A N 1
ATOM 1420 C CA . PRO A 1 182 ? 0.405 -6.009 11.052 1.00 94.44 182 PRO A CA 1
ATOM 1421 C C . PRO A 1 182 ? -0.662 -6.717 11.902 1.00 94.44 182 PRO A C 1
ATOM 1423 O O . PRO A 1 182 ? -1.007 -7.855 11.605 1.00 94.44 182 PRO A O 1
ATOM 1426 N N . ALA A 1 183 ? -1.200 -6.060 12.937 1.00 95.31 183 ALA A N 1
ATOM 1427 C CA . ALA A 1 183 ? -2.281 -6.604 13.759 1.00 95.31 183 ALA A CA 1
ATOM 1428 C C . ALA A 1 183 ? -3.667 -6.544 13.081 1.00 95.31 183 ALA A C 1
ATOM 1430 O O . ALA A 1 183 ? -4.594 -7.208 13.543 1.00 95.31 183 ALA A O 1
ATOM 1431 N N . GLY A 1 184 ? -3.811 -5.785 11.991 1.00 95.38 184 GLY A N 1
ATOM 1432 C CA . GLY A 1 184 ? -5.032 -5.733 11.188 1.00 95.38 184 GLY A CA 1
ATOM 1433 C C . GLY A 1 184 ? -5.774 -4.390 11.217 1.00 95.38 184 GLY A C 1
ATOM 1434 O O . GLY A 1 184 ? -5.229 -3.380 11.680 1.00 95.38 184 GLY A O 1
ATOM 1435 N N . PRO A 1 185 ? -7.017 -4.365 10.693 1.00 96.69 185 PRO A N 1
ATOM 1436 C CA . PRO A 1 185 ? -7.869 -3.181 10.667 1.00 96.69 185 PRO A CA 1
ATOM 1437 C C . PRO A 1 185 ? -8.168 -2.633 12.057 1.00 96.69 185 PRO A C 1
ATOM 1439 O O . PRO A 1 185 ? -8.338 -3.369 13.026 1.00 96.69 185 PRO A O 1
ATOM 1442 N N . TRP A 1 186 ? -8.255 -1.315 12.142 1.00 95.88 186 TRP A N 1
ATOM 1443 C CA . TRP A 1 186 ? -8.485 -0.583 13.376 1.00 95.88 186 TRP A CA 1
ATOM 1444 C C . TRP A 1 186 ? -9.327 0.657 13.096 1.00 95.88 186 TRP A C 1
ATOM 1446 O O . TRP A 1 186 ? -9.625 0.976 11.944 1.00 95.88 186 TRP A O 1
ATOM 1456 N N . CYS A 1 187 ? -9.733 1.357 14.145 1.00 94.25 187 CYS A N 1
ATOM 1457 C CA . CYS A 1 187 ? -10.353 2.667 14.032 1.00 94.25 187 CYS A CA 1
ATOM 1458 C C . CYS A 1 187 ? -10.008 3.546 15.235 1.00 94.25 187 CYS A C 1
ATOM 1460 O O . CYS A 1 187 ? -9.437 3.091 16.230 1.00 94.25 187 CYS A O 1
ATOM 1462 N N . TRP A 1 188 ? -10.339 4.830 15.136 1.00 91.75 188 TRP A N 1
ATOM 1463 C CA . TRP A 1 188 ? -10.266 5.736 16.274 1.00 91.75 188 TRP A CA 1
ATOM 1464 C C . TRP A 1 188 ? -11.496 5.567 17.164 1.00 91.75 188 TRP A C 1
ATOM 1466 O O . TRP A 1 188 ? -12.616 5.621 16.671 1.00 91.75 188 TRP A O 1
ATOM 1476 N N . VAL A 1 189 ? -11.299 5.448 18.470 1.00 90.94 189 VAL A N 1
ATOM 1477 C CA . VAL A 1 189 ? -12.358 5.411 19.488 1.00 90.94 189 VAL A CA 1
ATOM 1478 C C . VAL A 1 189 ? -12.145 6.532 20.504 1.00 90.94 189 VAL A C 1
ATOM 1480 O O . VAL A 1 189 ? -11.078 7.148 20.554 1.00 90.94 189 VAL A O 1
ATOM 1483 N N . ASN A 1 190 ? -13.155 6.827 21.321 1.00 85.38 190 ASN A N 1
ATOM 1484 C CA . ASN A 1 190 ? -12.970 7.722 22.466 1.00 85.38 190 ASN A CA 1
ATOM 1485 C C . ASN A 1 190 ? -12.022 7.071 23.487 1.00 85.38 190 ASN A C 1
ATOM 1487 O O . ASN A 1 190 ? -12.252 5.929 23.877 1.00 85.38 190 ASN A O 1
ATOM 1491 N N . SER A 1 191 ? -11.001 7.798 23.951 1.00 75.44 191 SER A N 1
ATOM 1492 C CA . SER A 1 191 ? -10.154 7.342 25.057 1.00 75.44 191 SER A CA 1
ATOM 1493 C C . SER A 1 191 ? -10.992 7.200 26.329 1.00 75.44 191 SER A C 1
ATOM 1495 O O . SER A 1 191 ? -11.554 8.184 26.812 1.00 75.44 191 SER A O 1
ATOM 1497 N N . ILE A 1 192 ? -11.073 5.982 26.876 1.00 66.25 192 ILE A N 1
ATOM 1498 C CA . ILE A 1 192 ? -11.800 5.684 28.123 1.00 66.25 192 ILE A CA 1
ATOM 1499 C C . ILE A 1 192 ? -11.205 6.479 29.302 1.00 66.25 192 ILE A C 1
ATOM 1501 O O . ILE A 1 192 ? -11.929 6.857 30.221 1.00 66.25 192 ILE A O 1
ATOM 1505 N N . GLU A 1 193 ? -9.908 6.801 29.251 1.00 62.56 193 GLU A N 1
ATOM 1506 C CA . GLU A 1 193 ? -9.186 7.520 30.309 1.00 62.56 193 GLU A CA 1
ATOM 1507 C C . GLU A 1 193 ? -9.549 9.018 30.387 1.00 62.56 193 GLU A C 1
ATOM 1509 O O . GLU A 1 193 ? -9.484 9.608 31.467 1.00 62.56 193 GLU A O 1
ATOM 1514 N N . ASP A 1 194 ? -10.006 9.626 29.284 1.00 55.12 194 ASP A N 1
ATOM 1515 C CA . ASP A 1 194 ? -10.260 11.076 29.197 1.00 55.12 194 ASP A CA 1
ATOM 1516 C C . ASP A 1 194 ? -11.741 11.467 29.262 1.00 55.12 194 ASP A C 1
ATOM 1518 O O . ASP A 1 194 ? -12.061 12.646 29.422 1.00 55.12 194 ASP A O 1
ATOM 1522 N N . VAL A 1 195 ? -12.673 10.505 29.209 1.00 56.34 195 VAL A N 1
ATOM 1523 C CA . VAL A 1 195 ? -14.113 10.780 29.422 1.00 56.34 195 VAL A CA 1
ATOM 1524 C C . VAL A 1 195 ? -14.359 11.405 30.809 1.00 56.34 195 VAL A C 1
ATOM 1526 O O . VAL A 1 195 ? -15.331 12.132 31.001 1.00 56.34 195 VAL A O 1
ATOM 1529 N N . ALA A 1 196 ? -13.445 11.186 31.759 1.00 53.94 196 ALA A N 1
ATOM 1530 C CA . ALA A 1 196 ? -13.519 11.691 33.126 1.00 53.94 196 ALA A CA 1
ATOM 1531 C C . ALA A 1 196 ? -12.895 13.087 33.349 1.00 53.94 196 ALA A C 1
ATOM 1533 O O . ALA A 1 196 ? -13.004 13.606 34.461 1.00 53.94 196 ALA A O 1
ATOM 1534 N N . LYS A 1 197 ? -12.228 13.702 32.355 1.00 51.25 197 LYS A N 1
ATOM 1535 C CA . LYS A 1 197 ? -11.525 14.990 32.533 1.00 51.25 197 LYS A CA 1
ATOM 1536 C C . LYS A 1 197 ? -11.831 15.976 31.396 1.00 51.25 197 LYS A C 1
ATOM 1538 O O . LYS A 1 197 ? -11.289 15.903 30.300 1.00 51.25 197 LYS A O 1
ATOM 1543 N N . ASP A 1 198 ? -12.706 16.931 31.701 1.00 52.91 198 ASP A N 1
ATOM 1544 C CA . ASP A 1 198 ? -12.870 18.225 31.016 1.00 52.91 198 ASP A CA 1
ATOM 1545 C C . ASP A 1 198 ? -13.341 18.244 29.549 1.00 52.91 198 ASP A C 1
ATOM 1547 O O . ASP A 1 198 ? -13.204 19.262 28.869 1.00 52.91 198 ASP A O 1
ATOM 1551 N N . GLY A 1 199 ? -13.944 17.171 29.027 1.00 50.53 199 GLY A N 1
ATOM 1552 C CA . GLY A 1 199 ? -14.657 17.222 27.737 1.00 50.53 199 GLY A CA 1
ATOM 1553 C C . GLY A 1 199 ? -13.771 17.463 26.502 1.00 50.53 199 GLY A C 1
ATOM 1554 O O . GLY A 1 199 ? -14.282 17.612 25.393 1.00 50.53 199 GLY A O 1
ATOM 1555 N N . LYS A 1 200 ? -12.444 17.446 26.662 1.00 54.06 200 LYS A N 1
ATOM 1556 C CA . LYS A 1 200 ? -11.457 17.341 25.578 1.00 54.06 200 LYS A CA 1
ATOM 1557 C C . LYS A 1 200 ? -11.028 15.882 25.451 1.00 54.06 200 LYS A C 1
ATOM 1559 O O . LYS A 1 200 ? -9.887 15.530 25.726 1.00 54.06 200 LYS A O 1
ATOM 1564 N N . GLY A 1 201 ? -11.974 15.027 25.067 1.00 57.78 201 GLY A N 1
ATOM 1565 C CA . GLY A 1 201 ? -11.701 13.607 24.872 1.00 57.78 201 GLY A CA 1
ATOM 1566 C C . GLY A 1 201 ? -10.612 13.422 23.819 1.00 57.78 201 GLY A C 1
ATOM 1567 O O . GLY A 1 201 ? -10.784 13.844 22.673 1.00 57.78 201 GLY A O 1
ATOM 1568 N N . THR A 1 202 ? -9.481 12.827 24.196 1.00 72.12 202 THR A N 1
ATOM 1569 C CA . THR A 1 202 ? -8.516 12.367 23.201 1.00 72.12 202 THR A CA 1
ATOM 1570 C C . THR A 1 202 ? -9.054 11.096 22.543 1.00 72.12 202 THR A C 1
ATOM 1572 O O . THR A 1 202 ? -9.861 10.360 23.118 1.00 72.12 202 THR A O 1
ATOM 1575 N N . VAL A 1 203 ? -8.662 10.849 21.296 1.00 80.38 203 VAL A N 1
ATOM 1576 C CA . VAL A 1 203 ? -8.971 9.584 20.617 1.00 80.38 203 VAL A CA 1
ATOM 1577 C C . VAL A 1 203 ? -7.883 8.556 20.909 1.00 80.38 203 VAL A C 1
ATOM 1579 O O . VAL A 1 203 ? -6.725 8.932 21.104 1.00 80.38 203 VAL A O 1
ATOM 1582 N N . ALA A 1 204 ? -8.228 7.271 20.892 1.00 86.81 204 ALA A N 1
ATOM 1583 C CA . ALA A 1 204 ? -7.318 6.125 20.969 1.00 86.81 204 ALA A CA 1
ATOM 1584 C C . ALA A 1 204 ? -7.494 5.235 19.728 1.00 86.81 204 ALA A C 1
ATOM 1586 O O . ALA A 1 204 ? -8.578 5.204 19.155 1.00 86.81 204 ALA A O 1
ATOM 1587 N N . ALA A 1 205 ? -6.431 4.566 19.269 1.00 90.56 205 ALA A N 1
ATOM 1588 C CA . ALA A 1 205 ? -6.547 3.584 18.187 1.00 90.56 205 ALA A CA 1
ATOM 1589 C C . ALA A 1 205 ? -6.909 2.238 18.804 1.00 90.56 205 ALA A C 1
ATOM 1591 O O . ALA A 1 205 ? -6.249 1.817 19.753 1.00 90.56 205 ALA A O 1
ATOM 1592 N N . GLU A 1 206 ? -7.900 1.558 18.244 1.00 94.44 206 GLU A N 1
ATOM 1593 C CA . GLU A 1 206 ? -8.295 0.229 18.692 1.00 94.44 206 GLU A CA 1
ATOM 1594 C C . GLU A 1 206 ? -8.557 -0.690 17.498 1.00 94.44 206 GLU A C 1
ATOM 1596 O O . GLU A 1 206 ? -9.099 -0.254 16.481 1.00 94.44 206 GLU A O 1
ATOM 1601 N N . LEU A 1 207 ? -8.147 -1.956 17.614 1.00 97.12 207 LEU A N 1
ATOM 1602 C CA . LEU A 1 207 ? -8.358 -2.972 16.584 1.00 97.12 207 LEU A CA 1
ATOM 1603 C C . LEU A 1 207 ? -9.850 -3.252 16.380 1.00 97.12 207 LEU A C 1
ATOM 1605 O O . LEU A 1 207 ? -10.653 -3.140 17.307 1.00 97.12 207 LEU A O 1
ATOM 1609 N N . CYS A 1 208 ? -10.191 -3.670 15.168 1.00 97.12 208 CYS A N 1
ATOM 1610 C CA . CYS A 1 208 ? -11.508 -4.170 14.812 1.00 97.12 208 CYS A CA 1
ATOM 1611 C C . CYS A 1 208 ? -11.448 -5.663 14.498 1.00 97.12 208 CYS A C 1
ATOM 1613 O O . CYS A 1 208 ? -10.472 -6.148 13.923 1.00 97.12 208 CYS A O 1
ATOM 1615 N N . ASP A 1 209 ? -12.526 -6.375 14.813 1.00 96.25 209 ASP A N 1
ATOM 1616 C CA . ASP A 1 209 ? -12.663 -7.796 14.499 1.00 96.25 209 ASP A CA 1
ATOM 1617 C C . ASP A 1 209 ? -13.248 -7.984 13.089 1.00 96.25 209 ASP A C 1
ATOM 1619 O O . ASP A 1 209 ? -14.450 -8.163 12.899 1.00 96.25 209 ASP A O 1
ATOM 1623 N N . VAL A 1 210 ? -12.392 -7.833 12.073 1.00 95.31 210 VAL A N 1
ATOM 1624 C CA . VAL A 1 210 ? -12.764 -8.052 10.667 1.00 95.31 210 VAL A CA 1
ATOM 1625 C C . VAL A 1 210 ? -12.538 -9.527 10.307 1.00 95.31 210 VAL A C 1
ATOM 1627 O O . VAL A 1 210 ? -11.398 -10.004 10.424 1.00 95.31 210 VAL A O 1
ATOM 1630 N N . PRO A 1 211 ? -13.571 -10.246 9.823 1.00 94.50 211 PRO A N 1
ATOM 1631 C CA . PRO A 1 211 ? -13.443 -11.654 9.472 1.00 94.50 211 PRO A CA 1
ATOM 1632 C C . PRO A 1 211 ? -12.523 -11.838 8.265 1.00 94.50 211 PRO A C 1
ATOM 1634 O O . PRO A 1 211 ? -12.442 -10.973 7.388 1.00 94.50 211 PRO A O 1
ATOM 1637 N N . PHE A 1 212 ? -11.837 -12.977 8.219 1.00 93.62 212 PHE A N 1
ATOM 1638 C CA . PHE A 1 212 ? -11.126 -13.399 7.018 1.00 93.62 212 PHE A CA 1
ATOM 1639 C C . PHE A 1 212 ? -12.114 -13.834 5.942 1.00 93.62 212 PHE A C 1
ATOM 1641 O O . PHE A 1 212 ? -13.218 -14.280 6.249 1.00 93.62 212 PHE A O 1
ATOM 1648 N N . CYS A 1 213 ? -11.724 -13.678 4.685 1.00 90.94 213 CYS A N 1
ATOM 1649 C CA . CYS A 1 213 ? -12.496 -14.222 3.584 1.00 90.94 213 CYS A CA 1
ATOM 1650 C C . CYS A 1 213 ? -12.413 -15.740 3.591 1.00 90.94 213 CYS A C 1
ATOM 1652 O O . CYS A 1 213 ? -11.318 -16.291 3.696 1.00 90.94 213 CYS A O 1
ATOM 1654 N N . ASP A 1 214 ? -13.567 -16.396 3.465 1.00 85.81 214 ASP A N 1
ATOM 1655 C CA . ASP A 1 214 ? -13.612 -17.836 3.250 1.00 85.81 214 ASP A CA 1
ATOM 1656 C C . ASP A 1 214 ? -12.825 -18.147 1.973 1.00 85.81 214 ASP A C 1
ATOM 1658 O O . ASP A 1 214 ? -13.057 -17.535 0.922 1.00 85.81 214 ASP A O 1
ATOM 1662 N N . GLU A 1 215 ? -11.882 -19.086 2.043 1.00 67.56 215 GLU A N 1
ATOM 1663 C CA . GLU A 1 215 ? -11.243 -19.556 0.823 1.00 67.56 215 GLU A CA 1
ATOM 1664 C C . GLU A 1 215 ? -12.325 -20.176 -0.077 1.00 67.56 215 GLU A C 1
ATOM 1666 O O . GLU A 1 215 ? -13.177 -20.930 0.414 1.00 67.56 215 GLU A O 1
ATOM 1671 N N . PRO A 1 216 ? -12.329 -19.907 -1.395 1.00 52.16 216 PRO A N 1
ATOM 1672 C CA . PRO A 1 216 ? -13.219 -20.600 -2.316 1.00 52.16 216 PRO A CA 1
ATOM 1673 C C . PRO A 1 216 ? -12.892 -22.102 -2.301 1.00 52.16 216 PRO A C 1
ATOM 1675 O O . PRO A 1 216 ? -12.006 -22.575 -3.007 1.00 52.16 216 PRO A O 1
ATOM 1678 N N . GLY A 1 217 ? -13.600 -22.851 -1.452 1.00 51.88 217 GLY A N 1
ATOM 1679 C CA . GLY A 1 217 ? -13.355 -24.271 -1.195 1.00 51.88 217 GLY A CA 1
ATOM 1680 C C . GLY A 1 217 ? -13.567 -24.710 0.257 1.00 51.88 217 GLY A C 1
ATOM 1681 O O . GLY A 1 217 ? -13.804 -25.894 0.487 1.00 51.88 217 GLY A O 1
ATOM 1682 N N . THR A 1 218 ? -13.567 -23.793 1.228 1.00 48.25 218 THR A N 1
ATOM 1683 C CA . THR A 1 218 ? -13.784 -24.110 2.650 1.00 48.25 218 THR A CA 1
ATOM 1684 C C . THR A 1 218 ? -15.188 -23.723 3.104 1.00 48.25 218 THR A C 1
ATOM 1686 O O . THR A 1 218 ? -15.360 -23.032 4.104 1.00 48.25 218 THR A O 1
ATOM 1689 N N . MET A 1 219 ? -16.224 -24.199 2.400 1.00 43.81 219 MET A N 1
ATOM 1690 C CA . MET A 1 219 ? -17.514 -24.378 3.073 1.00 43.81 219 MET A CA 1
ATOM 1691 C C . MET A 1 219 ? -17.291 -25.435 4.154 1.00 43.81 219 MET A C 1
ATOM 1693 O O . MET A 1 219 ? -17.322 -26.636 3.880 1.00 43.81 219 MET A O 1
ATOM 1697 N N . GLU A 1 220 ? -16.991 -24.983 5.372 1.00 41.06 220 GLU A N 1
ATOM 1698 C CA . GLU A 1 220 ? -16.981 -25.833 6.549 1.00 41.06 220 GLU A CA 1
ATOM 1699 C C . GLU A 1 220 ? -18.279 -26.638 6.581 1.00 41.06 220 GLU A C 1
ATOM 1701 O O . GLU A 1 220 ? -19.382 -26.108 6.411 1.00 41.06 220 GLU A O 1
ATOM 1706 N N . LEU A 1 221 ? -18.119 -27.939 6.819 1.00 39.00 221 LEU A N 1
ATOM 1707 C CA . LEU A 1 221 ? -19.166 -28.842 7.261 1.00 39.00 221 LEU A CA 1
ATOM 1708 C C . LEU A 1 221 ? -19.811 -28.254 8.521 1.00 39.00 221 LEU A C 1
ATOM 1710 O O . LEU A 1 221 ? -19.451 -28.601 9.646 1.00 39.00 221 LEU A O 1
ATOM 1714 N N . ARG A 1 222 ? -20.791 -27.368 8.343 1.00 36.66 222 ARG A N 1
ATOM 1715 C CA . ARG A 1 222 ? -21.748 -27.053 9.395 1.00 36.66 222 ARG A CA 1
ATOM 1716 C C . ARG A 1 222 ? -22.482 -28.354 9.681 1.00 36.66 222 ARG A C 1
ATOM 1718 O O . ARG A 1 222 ? -23.280 -28.812 8.866 1.00 36.66 222 ARG A O 1
ATOM 1725 N N . TYR A 1 223 ? -22.161 -28.962 10.819 1.00 32.72 223 TYR A N 1
ATOM 1726 C CA . TYR A 1 223 ? -22.953 -30.021 11.428 1.00 32.72 223 TYR A CA 1
ATOM 1727 C C . TYR A 1 223 ? -24.402 -29.532 11.504 1.00 32.72 223 TYR A C 1
ATOM 1729 O O . TYR A 1 223 ? -24.752 -28.700 12.339 1.00 32.72 223 TYR A O 1
ATOM 1737 N N . VAL A 1 224 ? -25.240 -30.018 10.591 1.00 37.28 224 VAL A N 1
ATOM 1738 C CA . VAL A 1 224 ? -26.686 -29.908 10.728 1.00 37.28 224 VAL A CA 1
ATOM 1739 C C . VAL A 1 224 ? -27.080 -31.022 11.685 1.00 37.28 224 VAL A C 1
ATOM 1741 O O . VAL A 1 224 ? -27.135 -32.189 11.300 1.00 37.28 224 VAL A O 1
ATOM 1744 N N . ASP A 1 225 ? -27.285 -30.668 12.951 1.00 38.62 225 ASP A N 1
ATOM 1745 C CA . ASP A 1 225 ? -27.914 -31.553 13.925 1.00 38.62 225 ASP A CA 1
ATOM 1746 C C . ASP A 1 225 ? -29.376 -31.755 13.504 1.00 38.62 225 ASP A C 1
ATOM 1748 O O . ASP A 1 225 ? -30.252 -30.926 13.764 1.00 38.62 225 ASP A O 1
ATOM 1752 N N . TYR A 1 226 ? -29.642 -3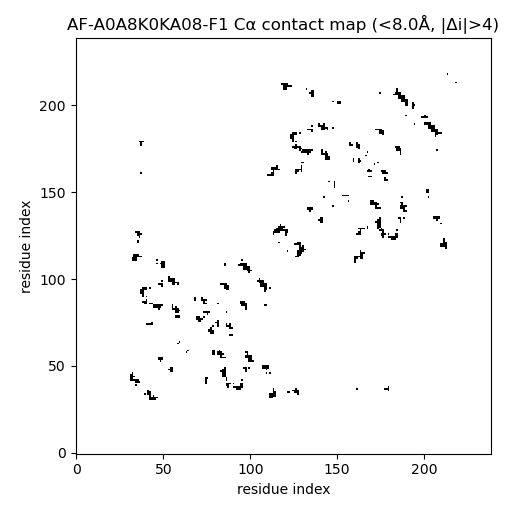2.834 12.765 1.00 35.75 226 TYR A N 1
ATOM 1753 C CA . TYR A 1 226 ? -31.005 -33.286 12.521 1.00 35.75 226 TYR A CA 1
ATOM 1754 C C . TYR A 1 226 ? -31.519 -33.972 13.787 1.00 35.75 226 TYR A C 1
ATOM 1756 O O . TYR A 1 226 ? -31.507 -35.197 13.914 1.00 35.75 226 TYR A O 1
ATOM 1764 N N . GLY A 1 227 ? -32.022 -33.155 14.712 1.00 40.41 227 GLY A N 1
ATOM 1765 C CA . GLY A 1 227 ? -32.888 -33.590 15.800 1.00 40.41 227 GLY A CA 1
ATOM 1766 C C . GLY A 1 227 ? -34.180 -34.201 15.250 1.00 40.41 227 GLY A C 1
ATOM 1767 O O . GLY A 1 227 ? -35.196 -33.524 15.103 1.00 40.41 227 GLY A O 1
ATOM 1768 N N . GLY A 1 228 ? -34.144 -35.496 14.939 1.00 32.06 228 GLY A N 1
ATOM 1769 C CA . GLY A 1 228 ? -35.311 -36.290 14.570 1.00 32.06 228 GLY A CA 1
ATOM 1770 C C . GLY A 1 228 ? -36.105 -36.712 15.805 1.00 32.06 228 GLY A C 1
ATOM 1771 O O . GLY A 1 228 ? -35.773 -37.705 16.456 1.00 32.06 228 GLY A O 1
ATOM 1772 N N . LYS A 1 229 ? -37.184 -35.980 16.108 1.00 35.97 229 LYS A N 1
ATOM 1773 C CA . LYS A 1 229 ? -38.300 -36.480 16.926 1.00 35.97 229 LYS A CA 1
ATOM 1774 C C . LYS A 1 229 ? -38.821 -37.781 16.308 1.00 35.97 229 LYS A C 1
ATOM 1776 O O . LYS A 1 229 ? -39.241 -37.792 15.155 1.00 35.97 229 LYS A O 1
ATOM 1781 N N . ARG A 1 230 ? -38.810 -38.868 17.081 1.00 33.34 230 ARG A N 1
ATOM 1782 C CA . ARG A 1 230 ? -39.584 -40.078 16.780 1.00 33.34 230 ARG A CA 1
ATOM 1783 C C . ARG A 1 230 ? -40.950 -39.932 17.438 1.00 33.34 230 ARG A C 1
ATOM 1785 O O . ARG A 1 230 ? -41.096 -40.274 18.607 1.00 33.34 230 ARG A O 1
ATOM 1792 N N . ASP A 1 231 ? -41.910 -39.415 16.682 1.00 35.28 231 ASP A N 1
ATOM 1793 C CA . ASP A 1 231 ? -43.324 -39.650 16.960 1.00 35.28 231 ASP A CA 1
ATOM 1794 C C . ASP A 1 231 ? -43.689 -41.015 16.362 1.00 35.28 231 ASP A C 1
ATOM 1796 O O . ASP A 1 231 ? -43.301 -41.347 15.240 1.00 35.28 231 ASP A O 1
ATOM 1800 N N . GLY A 1 232 ? -44.304 -41.861 17.186 1.00 35.78 232 GLY A N 1
ATOM 1801 C CA . GLY A 1 232 ? -44.548 -43.264 16.882 1.00 35.78 232 GLY A CA 1
ATOM 1802 C C . GLY A 1 232 ? -45.754 -43.500 15.981 1.00 35.78 232 GLY A C 1
ATOM 1803 O O . GLY A 1 232 ? -46.742 -42.780 16.055 1.00 35.78 232 GLY A O 1
ATOM 1804 N N . GLU A 1 233 ? -45.706 -44.601 15.234 1.00 36.91 233 GLU A N 1
ATOM 1805 C CA . GLU A 1 233 ? -46.896 -45.260 14.707 1.00 36.91 233 GLU A CA 1
ATOM 1806 C C . GLU A 1 233 ? -46.799 -46.773 14.929 1.00 36.91 233 GLU A C 1
ATOM 1808 O O . GLU A 1 233 ? -45.821 -47.436 14.580 1.00 36.91 233 GLU A O 1
ATOM 1813 N N . ASN A 1 234 ? -47.845 -47.289 15.576 1.00 37.03 234 ASN A N 1
ATOM 1814 C CA . ASN A 1 234 ? -48.168 -48.699 15.721 1.00 37.03 234 ASN A CA 1
ATOM 1815 C C . ASN A 1 234 ? -48.549 -49.284 14.361 1.00 37.03 234 ASN A C 1
ATOM 1817 O O . ASN A 1 234 ? -49.465 -48.768 13.728 1.00 37.03 234 ASN A O 1
ATOM 1821 N N . LEU A 1 235 ? -47.989 -50.438 13.998 1.00 37.50 235 LEU A N 1
ATOM 1822 C CA . LEU A 1 235 ? -48.634 -51.357 13.061 1.00 37.50 235 LEU A CA 1
ATOM 1823 C C . LEU A 1 235 ? -48.516 -52.785 13.592 1.00 37.50 235 LEU A C 1
ATOM 1825 O O . LEU A 1 235 ? -47.460 -53.413 13.572 1.00 37.50 235 LEU A O 1
ATOM 1829 N N . ALA A 1 236 ? -49.649 -53.261 14.102 1.00 37.78 236 ALA A N 1
ATOM 1830 C CA . ALA A 1 236 ? -49.926 -54.657 14.367 1.00 37.78 236 ALA A CA 1
ATOM 1831 C C . ALA A 1 236 ? -50.041 -55.425 13.041 1.00 37.78 236 ALA A C 1
ATOM 1833 O O . ALA A 1 236 ? -50.676 -54.952 12.100 1.00 37.78 236 ALA A O 1
ATOM 1834 N N . MET A 1 237 ? -49.500 -56.640 12.996 1.00 38.56 237 MET A N 1
ATOM 1835 C CA . MET A 1 237 ? -49.923 -57.667 12.048 1.00 38.56 237 MET A CA 1
ATOM 1836 C C . MET A 1 237 ? -50.164 -58.954 12.829 1.00 38.56 237 MET A C 1
ATOM 1838 O O . MET A 1 237 ? -49.239 -59.543 13.382 1.00 38.56 237 MET A O 1
ATOM 1842 N N . GLY A 1 238 ? -51.436 -59.339 12.898 1.00 37.69 238 GLY A N 1
ATOM 1843 C CA . GLY A 1 238 ? -51.870 -60.685 13.227 1.00 37.69 238 GLY A CA 1
ATOM 1844 C C . GLY A 1 238 ? -52.446 -61.332 11.973 1.00 37.69 238 GLY A C 1
ATOM 1845 O O . GLY A 1 238 ? -53.283 -60.720 11.309 1.00 37.69 238 GLY A O 1
ATOM 1846 N N . ALA A 1 239 ? -51.963 -62.534 11.673 1.00 37.06 239 ALA A N 1
ATOM 1847 C CA . ALA A 1 239 ? -52.665 -63.692 11.117 1.00 37.06 239 ALA A CA 1
ATOM 1848 C C . ALA A 1 239 ? -51.664 -64.853 11.077 1.00 37.06 239 ALA A C 1
ATOM 1850 O O . ALA A 1 239 ? -50.574 -64.656 10.495 1.00 37.06 239 ALA A O 1
#

Foldseek 3Di:
DDDDDDDDDDDDDPPPPVVVPPPPDPPVVPPQQAAQFQQRQVRPDADQAAPVGFGFAQQPDPVNVVDPQAQCLHPLSGSRSCTSPFHRSPSDSNHTKGQGPDPVGGIHHHLHAQAADAQFAADQLRLNHQHQAQAFPVGFGFDQQVVLCVLVPNPDDAPQSSFHPDPGGSRHRHWHRSVSPSNYTWGWGFDPVPVPDDPSTHIDIGHHDTHHDDDPPPPDPPPPPPPDDDDDDDDDDDD

pLDDT: mean 76.43, std 22.47, range [31.0, 97.94]

Solvent-accessible surface area (backbone atoms only — not comparable to full-atom values): 14224 Å² total; per-residue (Å²): 142,83,86,86,83,88,80,83,89,81,78,96,70,80,71,63,77,74,62,77,64,71,78,74,73,83,77,65,86,69,77,39,68,33,16,62,44,63,43,18,59,82,33,72,32,76,56,40,45,28,64,90,64,44,48,35,40,51,63,63,40,78,93,53,71,87,57,98,73,58,37,83,46,32,83,66,59,21,37,68,68,41,37,33,29,39,38,28,61,79,74,42,86,80,14,21,23,35,39,37,76,47,94,92,38,67,60,42,48,32,79,60,41,22,31,67,31,53,89,28,16,88,53,68,34,19,21,16,24,35,29,78,59,38,47,29,70,90,65,48,61,34,38,37,45,54,63,51,25,56,77,65,68,68,82,64,74,68,63,74,61,36,26,12,58,70,98,37,46,56,84,38,36,40,37,35,16,59,81,53,39,74,90,22,25,22,35,39,28,76,29,79,82,27,74,82,50,88,82,67,58,47,71,35,82,40,50,33,82,71,50,68,53,76,57,99,82,60,79,69,85,72,82,75,81,78,82,76,81,82,80,88,80,90,80,89,84,88,132

Radius of gyration: 27.69 Å; Cα contacts (8 Å, |Δi|>4): 444; chains: 1; bounding box: 77×82×69 Å